Protein AF-A0A2J6WYI4-F1 (afdb_monomer)

InterPro domains:
  IPR014044 CAP domain [PF00188] (113-220)
  IPR035940 CAP superfamily [G3DSA:3.40.33.10] (102-223)
  IPR035940 CAP superfamily [SSF55797] (109-221)

Structure (mmCIF, N/CA/C/O backbone):
data_AF-A0A2J6WYI4-F1
#
_entry.id   AF-A0A2J6WYI4-F1
#
loop_
_atom_site.group_PDB
_atom_site.id
_atom_site.type_symbol
_atom_site.label_atom_id
_atom_site.label_alt_id
_atom_site.label_comp_id
_atom_site.label_asym_id
_atom_site.label_entity_id
_atom_site.label_seq_id
_atom_site.pdbx_PDB_ins_code
_atom_site.Cartn_x
_atom_site.Cartn_y
_atom_site.Cartn_z
_atom_site.occupancy
_atom_site.B_iso_or_equiv
_atom_site.auth_seq_id
_atom_site.auth_comp_id
_atom_site.auth_asym_id
_atom_site.auth_atom_id
_atom_site.pdbx_PDB_model_num
ATOM 1 N N . VAL A 1 1 ? 17.203 18.898 58.758 1.00 47.78 1 VAL A N 1
ATOM 2 C CA . VAL A 1 1 ? 16.999 17.551 58.185 1.00 47.78 1 VAL A CA 1
ATOM 3 C C . VAL A 1 1 ? 18.249 16.749 58.495 1.00 47.78 1 VAL A C 1
ATOM 5 O O . VAL A 1 1 ? 19.322 17.138 58.054 1.00 47.78 1 VAL A O 1
ATOM 8 N N . THR A 1 2 ? 18.154 15.756 59.374 1.00 43.91 2 THR A N 1
ATOM 9 C CA . THR A 1 2 ? 19.259 14.855 59.734 1.00 43.91 2 THR A CA 1
ATOM 10 C C . THR A 1 2 ? 19.675 14.061 58.496 1.00 43.91 2 THR A C 1
ATOM 12 O O . THR A 1 2 ? 18.838 13.419 57.871 1.00 43.91 2 THR A O 1
ATOM 15 N N . GLN A 1 3 ? 20.949 14.146 58.111 1.00 46.28 3 GLN A N 1
ATOM 16 C CA . GLN A 1 3 ? 21.506 13.426 56.966 1.00 46.28 3 GLN A CA 1
ATOM 17 C C . GLN A 1 3 ? 21.590 11.936 57.331 1.00 46.28 3 GLN A C 1
ATOM 19 O O . GLN A 1 3 ? 22.446 11.533 58.117 1.00 46.28 3 GLN A O 1
ATOM 24 N N . GLN A 1 4 ? 20.652 11.128 56.837 1.00 59.81 4 GLN A N 1
ATOM 25 C CA . GLN A 1 4 ? 20.671 9.682 57.042 1.00 59.81 4 GLN A CA 1
ATOM 26 C C . GLN A 1 4 ? 21.786 9.091 56.169 1.00 59.81 4 GLN A C 1
ATOM 28 O O . GLN A 1 4 ? 21.754 9.201 54.944 1.00 59.81 4 GLN A O 1
ATOM 33 N N . VAL A 1 5 ? 22.822 8.540 56.809 1.00 74.25 5 VAL A N 1
ATOM 34 C CA . VAL A 1 5 ? 23.971 7.924 56.126 1.00 74.25 5 VAL A CA 1
ATOM 35 C C . VAL A 1 5 ? 23.459 6.816 55.203 1.00 74.25 5 VAL A C 1
ATOM 37 O O . VAL A 1 5 ? 22.696 5.967 55.646 1.00 74.25 5 VAL A O 1
ATOM 40 N N . GLY A 1 6 ? 23.861 6.838 53.928 1.00 83.69 6 GLY A N 1
ATOM 41 C CA . GLY A 1 6 ? 23.417 5.856 52.929 1.00 83.69 6 GLY A CA 1
ATOM 42 C C . GLY A 1 6 ? 22.099 6.190 52.219 1.00 83.69 6 GLY A C 1
ATOM 43 O O . GLY A 1 6 ? 21.648 5.386 51.408 1.00 83.69 6 GLY A O 1
ATOM 44 N N . CYS A 1 7 ? 21.511 7.364 52.468 1.00 93.50 7 CYS A N 1
ATOM 45 C CA . CYS A 1 7 ? 20.302 7.836 51.795 1.00 93.50 7 CYS A CA 1
ATOM 46 C C . CYS A 1 7 ? 20.535 9.123 51.001 1.00 93.50 7 CYS A C 1
ATOM 48 O O . CYS A 1 7 ? 21.321 9.992 51.385 1.00 93.50 7 CYS A O 1
ATOM 50 N N . ARG A 1 8 ? 19.773 9.276 49.920 1.00 93.38 8 ARG A N 1
ATOM 51 C CA . ARG A 1 8 ? 19.689 10.486 49.106 1.00 93.38 8 ARG A CA 1
ATOM 52 C C . ARG A 1 8 ? 18.246 10.973 49.070 1.00 93.38 8 ARG A C 1
ATOM 54 O O . ARG A 1 8 ? 17.347 10.206 48.742 1.00 93.38 8 ARG A O 1
ATOM 61 N N . TYR A 1 9 ? 18.047 12.253 49.369 1.00 94.69 9 TYR A N 1
ATOM 62 C CA . TYR A 1 9 ? 16.753 12.924 49.255 1.00 94.69 9 TYR A CA 1
ATOM 63 C C . TYR A 1 9 ? 16.625 13.610 47.894 1.00 94.69 9 TYR A C 1
ATOM 65 O O . TYR A 1 9 ? 17.533 14.337 47.490 1.00 94.69 9 TYR A O 1
ATOM 73 N N . PHE A 1 10 ? 15.501 13.392 47.215 1.00 94.44 10 PHE A N 1
ATOM 74 C CA . PHE A 1 10 ? 15.143 14.051 45.961 1.00 94.44 10 PHE A CA 1
ATOM 75 C C . PHE A 1 10 ? 14.086 15.111 46.262 1.00 94.44 10 PHE A C 1
ATOM 77 O O . PHE A 1 10 ? 12.963 14.791 46.648 1.00 94.44 10 PHE A O 1
ATOM 84 N N . ALA A 1 11 ? 14.457 16.387 46.149 1.00 94.88 11 ALA A N 1
ATOM 85 C CA . ALA A 1 11 ? 13.592 17.495 46.552 1.00 94.88 11 ALA A CA 1
ATOM 86 C C . ALA A 1 11 ? 12.382 17.664 45.623 1.00 94.88 11 ALA A C 1
ATOM 88 O O . ALA A 1 11 ? 11.336 18.138 46.059 1.00 94.88 11 ALA A O 1
ATOM 89 N N . GLU A 1 12 ? 12.536 17.250 44.369 1.00 95.19 12 GLU A N 1
ATOM 90 C CA . GLU A 1 12 ? 11.561 17.331 43.288 1.00 95.19 12 GLU A CA 1
ATOM 91 C C . GLU A 1 12 ? 10.327 16.472 43.564 1.00 95.19 12 GLU A C 1
ATOM 93 O O . GLU A 1 12 ? 9.206 16.908 43.313 1.00 95.19 12 GLU A O 1
ATOM 98 N N . THR A 1 13 ? 10.529 15.271 44.109 1.00 96.38 13 THR A N 1
ATOM 99 C CA . THR A 1 13 ? 9.447 14.331 44.434 1.00 96.38 13 THR A CA 1
ATOM 100 C C . THR A 1 13 ? 9.251 14.133 45.931 1.00 96.38 13 THR A C 1
ATOM 102 O O . THR A 1 13 ? 8.303 13.478 46.342 1.00 96.38 13 THR A O 1
ATOM 105 N N . GLN A 1 14 ? 10.108 14.742 46.754 1.00 95.75 14 GLN A N 1
ATOM 106 C CA . GLN A 1 14 ? 10.087 14.653 48.214 1.00 95.75 14 GLN A CA 1
ATOM 107 C C . GLN A 1 14 ? 10.258 13.224 48.755 1.00 95.75 14 GLN A C 1
ATOM 109 O O . GLN A 1 14 ? 9.738 12.898 49.821 1.00 95.75 14 GLN A O 1
ATOM 114 N N . HIS A 1 15 ? 11.027 12.393 48.045 1.00 95.44 15 HIS A N 1
ATOM 115 C CA . HIS A 1 15 ? 11.264 10.990 48.392 1.00 95.44 15 HIS A CA 1
ATOM 116 C C . HIS A 1 15 ? 12.736 10.680 48.666 1.00 95.44 15 HIS A C 1
ATOM 118 O O . HIS A 1 15 ? 13.649 11.348 48.164 1.00 95.44 15 HIS A O 1
ATOM 124 N N . LEU A 1 16 ? 12.969 9.643 49.473 1.00 95.62 16 LEU A N 1
ATOM 125 C CA . LEU A 1 16 ? 14.299 9.128 49.792 1.00 95.62 16 LEU A CA 1
ATOM 126 C C . LEU A 1 16 ? 14.613 7.869 48.986 1.00 95.62 16 LEU A C 1
ATOM 128 O O . LEU A 1 16 ? 13.780 6.983 48.842 1.00 95.62 16 LEU A O 1
ATOM 132 N N . VAL A 1 17 ? 15.856 7.745 48.528 1.00 96.75 17 VAL A N 1
ATOM 133 C CA . VAL A 1 17 ? 16.405 6.484 48.014 1.00 96.75 17 VAL A CA 1
ATOM 134 C C . VAL A 1 17 ? 17.589 6.111 48.886 1.00 96.75 17 VAL A C 1
ATOM 136 O O . VAL A 1 17 ? 18.507 6.914 49.059 1.00 96.75 17 VAL A O 1
ATOM 139 N N . CYS A 1 18 ? 17.566 4.908 49.448 1.00 95.38 18 CYS A N 1
ATOM 140 C CA . CYS A 1 18 ? 18.534 4.463 50.445 1.00 95.38 18 C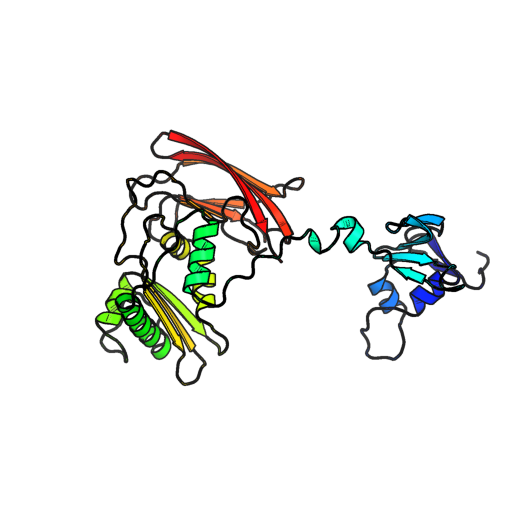YS A CA 1
ATOM 141 C C . CYS A 1 18 ? 19.210 3.149 50.052 1.00 95.38 18 CYS A C 1
ATOM 143 O O . CYS A 1 18 ? 18.702 2.382 49.231 1.00 95.38 18 CYS A O 1
ATOM 145 N N . ASP A 1 19 ? 20.354 2.890 50.677 1.00 94.25 19 ASP A N 1
ATOM 146 C CA . ASP A 1 19 ? 21.009 1.585 50.738 1.00 94.25 19 ASP A CA 1
ATOM 147 C C . ASP A 1 19 ? 21.193 0.917 49.365 1.00 94.25 19 ASP A C 1
ATOM 149 O O . ASP A 1 19 ? 21.821 1.493 48.473 1.00 94.25 19 ASP A O 1
ATOM 153 N N . ALA A 1 20 ? 20.694 -0.312 49.198 1.00 95.25 20 ALA A N 1
ATOM 154 C CA . ALA A 1 20 ? 20.854 -1.099 47.981 1.00 95.25 20 ALA A CA 1
ATOM 155 C C . ALA A 1 20 ? 20.221 -0.410 46.761 1.00 95.25 20 ALA A C 1
ATOM 157 O O . ALA A 1 20 ? 20.819 -0.410 45.686 1.00 95.25 20 ALA A O 1
ATOM 158 N N . PHE A 1 21 ? 19.069 0.249 46.927 1.00 97.31 21 PHE A N 1
ATOM 159 C CA . PHE A 1 21 ? 18.428 0.997 45.843 1.00 97.31 21 PHE A CA 1
ATOM 160 C C . PHE A 1 21 ? 19.232 2.228 45.442 1.00 97.31 21 PHE A C 1
ATOM 162 O O . PHE A 1 21 ? 19.366 2.492 44.249 1.00 97.31 21 PHE A O 1
ATOM 169 N N . LEU A 1 22 ? 19.835 2.938 46.402 1.00 96.38 22 LEU A N 1
ATOM 170 C CA . LEU A 1 22 ? 20.685 4.084 46.078 1.00 96.38 22 LEU A CA 1
ATOM 171 C C . LEU A 1 22 ? 21.948 3.639 45.336 1.00 96.38 22 LEU A C 1
ATOM 173 O O . LEU A 1 22 ? 22.304 4.232 44.320 1.00 96.38 22 LEU A O 1
ATOM 177 N N . ARG A 1 23 ? 22.593 2.563 45.807 1.00 95.06 23 ARG A N 1
ATOM 178 C CA . ARG A 1 23 ? 23.771 1.979 45.148 1.00 95.06 23 ARG A CA 1
ATOM 179 C C . ARG A 1 23 ? 23.452 1.503 43.734 1.00 95.06 23 ARG A C 1
ATOM 181 O O . ARG A 1 23 ? 24.230 1.770 42.821 1.00 95.06 23 ARG A O 1
ATOM 188 N N . TYR A 1 24 ? 22.320 0.828 43.538 1.00 96.50 24 TYR A N 1
ATOM 189 C CA . TYR A 1 24 ? 21.890 0.384 42.215 1.00 96.50 24 TYR A CA 1
ATOM 190 C C . TYR A 1 24 ? 21.631 1.569 41.280 1.00 96.50 24 TYR A C 1
ATOM 192 O O . TYR A 1 24 ? 22.160 1.593 40.171 1.00 96.50 24 TYR A O 1
ATOM 200 N N . TRP A 1 25 ? 20.909 2.589 41.755 1.00 96.38 25 TRP A N 1
ATOM 201 C CA . TRP A 1 25 ? 20.627 3.802 40.986 1.00 96.38 25 TRP A CA 1
ATOM 202 C C . TRP A 1 25 ? 21.915 4.512 40.551 1.00 96.38 25 TRP A C 1
ATOM 204 O O . TRP A 1 25 ? 22.043 4.869 39.392 1.00 96.38 25 TRP A O 1
ATOM 214 N N . GLN A 1 26 ? 22.899 4.653 41.446 1.00 94.81 26 GLN A N 1
ATOM 215 C CA . GLN A 1 26 ? 24.179 5.326 41.168 1.00 94.81 26 GLN A CA 1
ATOM 216 C C . GLN A 1 26 ? 25.137 4.521 40.280 1.00 94.81 26 GLN A C 1
ATOM 218 O O . GLN A 1 26 ? 26.093 5.079 39.751 1.00 94.81 26 GLN A O 1
ATOM 223 N N . SER A 1 27 ? 24.934 3.208 40.159 1.00 93.56 27 SER A N 1
ATOM 224 C CA . SER A 1 27 ? 25.823 2.317 39.399 1.00 93.56 27 SER A CA 1
ATOM 225 C C . SER A 1 27 ? 25.284 1.951 38.020 1.00 93.56 27 SER A C 1
ATOM 227 O O . SER A 1 27 ? 25.915 1.158 37.325 1.00 93.56 27 SER A O 1
ATOM 229 N N . HIS A 1 28 ? 24.148 2.523 37.618 1.00 95.25 28 HIS A N 1
ATOM 230 C CA . HIS A 1 28 ? 23.522 2.285 36.324 1.00 95.25 28 HIS A CA 1
ATOM 231 C C . HIS A 1 28 ? 22.986 3.600 35.757 1.00 95.25 28 HIS A C 1
ATOM 233 O O . HIS A 1 28 ? 22.459 4.442 36.483 1.00 95.25 28 HIS A O 1
ATOM 239 N N . GLY A 1 29 ? 23.083 3.759 34.445 1.00 91.25 29 GLY A N 1
ATOM 240 C CA . GLY A 1 29 ? 22.613 4.932 33.726 1.00 91.25 29 GLY A CA 1
ATOM 241 C C . GLY A 1 29 ? 22.664 4.692 32.223 1.00 91.25 29 GLY A C 1
ATOM 242 O O . GLY A 1 29 ? 23.121 3.646 31.761 1.00 91.25 29 GLY A O 1
ATOM 243 N N . LEU A 1 30 ? 22.158 5.650 31.456 1.00 87.56 30 LEU A N 1
ATOM 244 C CA . LEU A 1 30 ? 22.399 5.694 30.015 1.00 87.56 30 LEU A CA 1
ATOM 245 C C . LEU A 1 30 ? 23.780 6.302 29.761 1.00 87.56 30 LEU A C 1
ATOM 247 O O . LEU A 1 30 ? 24.115 7.276 30.406 1.00 87.56 30 LEU A O 1
ATOM 251 N N . GLU A 1 31 ? 24.566 5.755 28.841 1.00 86.88 31 GLU A N 1
ATOM 252 C CA . GLU A 1 31 ? 25.885 6.304 28.493 1.00 86.88 31 GLU A CA 1
ATOM 253 C C . GLU A 1 31 ? 25.732 7.486 27.525 1.00 86.88 31 GLU A C 1
ATOM 255 O O . GLU A 1 31 ? 25.220 7.310 26.412 1.00 86.88 31 GLU A O 1
ATOM 260 N N . PHE A 1 32 ? 26.169 8.679 27.932 1.00 77.94 32 PHE A N 1
ATOM 261 C CA . PHE A 1 32 ? 26.071 9.892 27.113 1.00 77.94 32 PHE A CA 1
ATOM 262 C C . PHE A 1 32 ? 27.393 10.622 26.891 1.00 77.94 32 PHE A C 1
ATOM 264 O O . PHE A 1 32 ? 27.479 11.412 25.945 1.00 77.94 32 PHE A O 1
ATOM 271 N N . ASP A 1 33 ? 28.400 10.423 27.740 1.00 81.38 33 ASP A N 1
ATOM 272 C CA . ASP A 1 33 ? 29.581 11.292 27.787 1.00 81.38 33 ASP A CA 1
ATOM 273 C C . ASP A 1 33 ? 30.916 10.581 27.489 1.00 81.38 33 ASP A C 1
ATOM 275 O O . ASP A 1 33 ? 31.965 11.231 27.388 1.00 81.38 33 ASP A O 1
ATOM 279 N N . GLY A 1 34 ? 30.868 9.268 27.260 1.00 83.31 34 GLY A N 1
ATOM 280 C CA . GLY A 1 34 ? 31.986 8.395 26.926 1.00 83.31 34 GLY A CA 1
ATOM 281 C C . GLY A 1 34 ? 32.939 8.134 28.092 1.00 83.31 34 GLY A C 1
ATOM 282 O O . GLY A 1 34 ? 34.081 7.724 27.848 1.00 83.31 34 GLY A O 1
ATOM 283 N N . ARG A 1 35 ? 32.542 8.423 29.339 1.00 85.00 35 ARG A N 1
ATOM 284 C CA . ARG A 1 35 ? 33.401 8.286 30.523 1.00 85.00 35 ARG A CA 1
ATOM 285 C C . ARG A 1 35 ? 33.104 7.000 31.293 1.00 85.00 35 ARG A C 1
ATOM 287 O O . ARG A 1 35 ? 31.984 6.521 31.327 1.00 85.00 35 ARG A O 1
ATOM 294 N N . PRO A 1 36 ? 34.109 6.427 31.975 1.00 85.12 36 PRO A N 1
ATOM 295 C CA . PRO A 1 36 ? 33.877 5.267 32.824 1.00 85.12 36 PRO A CA 1
ATOM 296 C C . PRO A 1 36 ? 33.039 5.638 34.058 1.00 85.12 36 PRO A C 1
ATOM 298 O O . PRO A 1 36 ? 33.425 6.512 34.836 1.00 85.12 36 PRO A O 1
ATOM 301 N N . GLY A 1 37 ? 31.952 4.898 34.277 1.00 87.00 37 GLY A N 1
ATOM 302 C CA . GLY A 1 37 ? 31.017 5.092 35.390 1.00 87.00 37 GLY A CA 1
ATOM 303 C C . GLY A 1 37 ? 29.697 5.694 34.916 1.00 87.00 37 GLY A C 1
ATOM 304 O O . GLY A 1 37 ? 29.468 5.793 33.721 1.00 87.00 37 GLY A O 1
ATOM 305 N N . PHE A 1 38 ? 28.830 6.074 35.854 1.00 91.50 38 PHE A N 1
ATOM 306 C CA . PHE A 1 38 ? 27.578 6.760 35.536 1.00 91.50 38 PHE A CA 1
ATOM 307 C C . PHE A 1 38 ? 27.469 8.030 36.366 1.00 91.50 38 PHE A C 1
ATOM 309 O O . PHE A 1 38 ? 27.636 8.024 37.589 1.00 91.50 38 PHE A O 1
ATOM 316 N N . SER A 1 39 ? 27.217 9.136 35.683 1.00 92.88 39 SER A N 1
ATOM 317 C CA . SER A 1 39 ? 26.877 10.403 36.303 1.00 92.88 39 SER A CA 1
ATOM 318 C C . SER A 1 39 ? 25.430 10.400 36.791 1.00 92.88 39 SER A C 1
ATOM 320 O O . SER A 1 39 ? 24.581 9.609 36.383 1.00 92.88 39 SER A O 1
ATOM 322 N N . GLU A 1 40 ? 25.115 11.358 37.655 1.00 90.75 40 GLU A N 1
ATOM 323 C CA . GLU A 1 40 ? 23.757 11.539 38.155 1.00 90.75 40 GLU A CA 1
ATOM 324 C C . GLU A 1 40 ? 22.732 11.773 37.038 1.00 90.75 40 GLU A C 1
ATOM 326 O O . GLU A 1 40 ? 21.624 11.245 37.099 1.00 90.75 40 GLU A O 1
ATOM 331 N N . ALA A 1 41 ? 23.099 12.548 36.016 1.00 90.38 41 ALA A N 1
ATOM 332 C CA . ALA A 1 41 ? 22.221 12.832 34.888 1.00 90.38 41 ALA A CA 1
ATOM 333 C C . ALA A 1 41 ? 21.906 11.561 34.084 1.00 90.38 41 ALA A C 1
ATOM 335 O O . ALA A 1 41 ? 20.790 11.396 33.598 1.00 90.38 41 ALA A O 1
ATOM 336 N N . GLU A 1 42 ? 22.866 10.646 33.985 1.00 91.50 42 GLU A N 1
ATOM 337 C CA . GLU A 1 42 ? 22.741 9.376 33.271 1.00 91.50 42 GLU A CA 1
ATOM 338 C C . GLU A 1 42 ? 21.853 8.382 34.024 1.00 91.50 42 GLU A C 1
ATOM 340 O O . GLU A 1 42 ? 20.966 7.765 33.424 1.00 91.50 42 GLU A O 1
ATOM 345 N N . SER A 1 43 ? 22.021 8.280 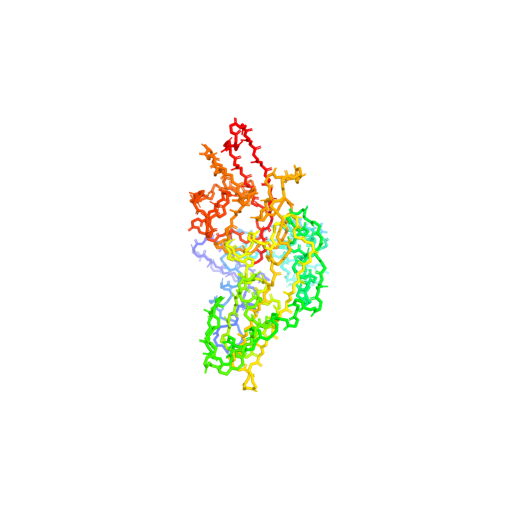35.346 1.00 95.50 43 SER A N 1
ATOM 346 C CA . SER A 1 43 ? 21.130 7.511 36.224 1.00 95.50 43 SER A CA 1
ATOM 347 C C . SER A 1 43 ? 19.709 8.075 36.230 1.00 95.50 43 SER A C 1
ATOM 349 O O . SER A 1 43 ? 18.728 7.331 36.123 1.00 95.50 43 SER A O 1
ATOM 351 N N . LEU A 1 44 ? 19.583 9.405 36.284 1.00 94.00 44 LEU A N 1
ATOM 352 C CA . LEU A 1 44 ? 18.302 10.098 36.208 1.00 94.00 44 LEU A CA 1
ATOM 353 C C . LEU A 1 44 ? 17.622 9.875 34.856 1.00 94.00 44 LEU A C 1
ATOM 355 O O . LEU A 1 44 ? 16.413 9.662 34.811 1.00 94.00 44 LEU A O 1
ATOM 359 N N . ALA A 1 45 ? 18.361 9.887 33.749 1.00 90.12 45 ALA A N 1
ATOM 360 C CA . ALA A 1 45 ? 17.788 9.619 32.437 1.00 90.12 45 ALA A CA 1
ATOM 361 C C . ALA A 1 45 ? 17.221 8.194 32.349 1.00 90.12 45 ALA A C 1
ATOM 363 O O . ALA A 1 45 ? 16.096 8.020 31.876 1.00 90.12 45 ALA A O 1
ATOM 364 N N . LEU A 1 46 ? 17.946 7.201 32.875 1.00 93.25 46 LEU A N 1
ATOM 365 C CA . LEU A 1 46 ? 17.525 5.802 32.839 1.00 93.25 46 LEU A CA 1
ATOM 366 C C . LEU A 1 46 ? 16.305 5.522 33.730 1.00 93.25 46 LEU A C 1
ATOM 368 O O . LEU A 1 46 ? 15.305 4.991 33.255 1.00 93.25 46 LEU A O 1
ATOM 372 N N . PHE A 1 47 ? 16.371 5.881 35.014 1.00 96.44 47 PHE A N 1
ATOM 373 C CA . PHE A 1 47 ? 15.363 5.463 36.001 1.00 96.44 47 PHE A CA 1
ATOM 374 C C . PHE A 1 47 ? 14.374 6.561 36.383 1.00 96.44 47 PHE A C 1
ATOM 376 O O . PHE A 1 47 ? 13.234 6.274 36.751 1.00 96.44 47 PHE A O 1
ATOM 383 N N . GLY A 1 48 ? 14.799 7.817 36.279 1.00 96.19 48 GLY A N 1
ATOM 384 C CA . GLY A 1 48 ? 14.045 8.970 36.748 1.00 96.19 48 GLY A CA 1
ATOM 385 C C . GLY A 1 48 ? 14.037 9.147 38.253 1.00 96.19 48 GLY A C 1
ATOM 386 O O . GLY A 1 48 ? 14.859 8.578 38.978 1.00 96.19 48 GLY A O 1
ATOM 387 N N . LEU A 1 49 ? 13.133 10.018 38.692 1.00 96.62 49 LEU A N 1
ATOM 388 C CA . LEU A 1 49 ? 12.974 10.381 40.094 1.00 96.62 49 LEU A CA 1
ATOM 389 C C . LEU A 1 49 ? 12.179 9.302 40.850 1.00 96.62 49 LEU A C 1
ATOM 391 O O . LEU A 1 49 ? 11.307 8.658 40.258 1.00 96.62 49 LEU A O 1
ATOM 395 N N . PRO A 1 50 ? 12.451 9.087 42.150 1.00 97.69 50 PRO A N 1
ATOM 396 C CA . PRO A 1 50 ? 11.635 8.204 42.980 1.00 97.69 50 PRO A CA 1
ATOM 397 C C . PRO A 1 50 ? 10.217 8.763 43.119 1.00 97.69 50 PRO A C 1
ATOM 399 O O . PRO A 1 50 ? 10.041 9.958 43.343 1.00 97.69 50 PRO A O 1
ATOM 402 N N . LEU A 1 51 ? 9.213 7.896 43.021 1.00 96.81 51 LEU A N 1
ATOM 403 C CA . LEU A 1 51 ? 7.787 8.227 43.131 1.00 96.81 51 LEU A CA 1
ATOM 404 C C . LEU A 1 51 ? 7.144 7.710 44.423 1.00 96.81 51 LEU A C 1
ATOM 406 O O . LEU A 1 51 ? 5.990 8.025 44.711 1.00 96.81 51 LEU A O 1
ATOM 410 N N . THR A 1 52 ? 7.845 6.856 45.167 1.00 96.94 52 THR A N 1
ATOM 411 C CA . THR A 1 52 ? 7.355 6.271 46.417 1.00 96.94 52 THR A CA 1
ATOM 412 C C . THR A 1 52 ? 8.488 6.121 47.420 1.00 96.94 52 THR A C 1
ATOM 414 O O . THR A 1 52 ? 9.655 6.081 47.042 1.00 96.94 52 THR A O 1
ATOM 417 N N . GLU A 1 53 ? 8.142 5.920 48.690 1.00 96.06 53 GLU A N 1
ATOM 418 C CA . GLU A 1 53 ? 9.032 5.253 49.648 1.00 96.06 53 GLU A CA 1
ATOM 419 C C . GLU A 1 53 ? 9.102 3.739 49.356 1.00 96.06 53 GLU A C 1
ATOM 421 O O . GLU A 1 53 ? 8.177 3.199 48.727 1.00 96.06 53 GLU A O 1
ATOM 426 N N . PRO A 1 54 ? 10.167 3.033 49.785 1.00 95.44 54 PRO A N 1
ATOM 427 C CA . PRO A 1 54 ? 10.252 1.588 49.634 1.00 95.44 54 PRO A CA 1
ATOM 428 C C . PRO A 1 54 ? 9.210 0.877 50.511 1.00 95.44 54 PRO A C 1
ATOM 430 O O . PRO A 1 54 ? 9.066 1.170 51.699 1.00 95.44 54 PRO A O 1
ATOM 433 N N . ARG A 1 55 ? 8.490 -0.089 49.938 1.00 96.38 55 ARG A N 1
ATOM 434 C CA . ARG A 1 55 ? 7.478 -0.901 50.632 1.00 96.38 55 ARG A CA 1
ATOM 435 C C . ARG A 1 55 ? 7.492 -2.339 50.130 1.00 96.38 55 ARG A C 1
ATOM 437 O O . ARG A 1 55 ? 7.961 -2.604 49.032 1.00 96.38 55 ARG A O 1
ATOM 444 N N . ILE A 1 56 ? 6.994 -3.268 50.937 1.00 96.62 56 ILE A N 1
ATOM 445 C CA . ILE A 1 56 ? 6.888 -4.673 50.535 1.00 96.62 56 ILE A CA 1
ATOM 446 C C . ILE A 1 56 ? 5.730 -4.835 49.542 1.00 96.62 56 ILE A C 1
ATOM 448 O O . ILE A 1 56 ? 4.600 -4.455 49.853 1.00 96.62 56 ILE A O 1
ATOM 452 N N . GLU A 1 57 ? 6.007 -5.412 48.374 1.00 93.50 57 GLU A N 1
ATOM 453 C CA . GLU A 1 57 ? 5.025 -5.723 47.330 1.00 93.50 57 GLU A CA 1
ATOM 454 C C . GLU A 1 57 ? 5.177 -7.171 46.857 1.00 93.50 57 GLU A C 1
ATOM 456 O O . GLU A 1 57 ? 6.253 -7.762 46.948 1.00 93.50 57 GLU A O 1
ATOM 461 N N . THR A 1 58 ? 4.094 -7.746 46.331 1.00 92.75 58 THR A N 1
ATOM 462 C CA . THR A 1 58 ? 4.159 -8.998 45.570 1.00 92.75 58 THR A CA 1
ATOM 463 C C . THR A 1 58 ? 4.361 -8.659 44.096 1.00 92.75 58 THR A C 1
ATOM 465 O O . THR A 1 58 ? 3.498 -8.016 43.497 1.00 92.75 58 THR A O 1
ATOM 468 N N . ASN A 1 59 ? 5.493 -9.061 43.516 1.00 86.94 59 ASN A N 1
ATOM 469 C CA . ASN A 1 59 ? 5.799 -8.813 42.107 1.00 86.94 59 ASN A CA 1
ATOM 470 C C . ASN A 1 59 ? 5.043 -9.788 41.180 1.00 86.94 59 ASN A C 1
ATOM 472 O O . ASN A 1 59 ? 4.372 -10.724 41.621 1.00 86.94 59 ASN A O 1
ATOM 476 N N . SER A 1 60 ? 5.166 -9.592 39.867 1.00 80.38 60 SER A N 1
ATOM 477 C CA . SER A 1 60 ? 4.501 -10.426 38.852 1.00 80.38 60 SER A CA 1
ATOM 478 C C . SER A 1 60 ? 4.978 -11.881 38.797 1.00 80.38 60 SER A C 1
ATOM 480 O O . SER A 1 60 ? 4.274 -12.730 38.251 1.00 80.38 60 SER A O 1
ATOM 482 N N . SER A 1 61 ? 6.135 -12.187 39.389 1.00 82.56 61 SER A N 1
ATOM 483 C CA . SER A 1 61 ? 6.640 -13.555 39.562 1.00 82.56 61 SER A CA 1
ATOM 484 C C . SER A 1 61 ? 6.056 -14.248 40.801 1.00 82.56 61 SER A C 1
ATOM 486 O O . SER A 1 61 ? 6.291 -15.438 40.998 1.00 82.56 61 SER A O 1
ATOM 488 N N . GLY A 1 62 ? 5.279 -13.531 41.622 1.00 88.12 62 GLY A N 1
ATOM 489 C CA . GLY A 1 62 ? 4.709 -14.022 42.877 1.00 88.12 62 GLY A CA 1
ATOM 490 C C . GLY A 1 62 ? 5.636 -13.878 44.087 1.00 88.12 62 GLY A C 1
ATOM 491 O O . GLY A 1 62 ? 5.258 -14.285 45.187 1.00 88.12 62 GLY A O 1
ATOM 492 N N . ASP A 1 63 ? 6.819 -13.282 43.921 1.00 89.12 63 ASP A N 1
ATOM 493 C CA . ASP A 1 63 ? 7.743 -13.041 45.025 1.00 89.12 63 ASP A CA 1
ATOM 494 C C . ASP A 1 63 ? 7.284 -11.835 45.843 1.00 89.12 63 ASP A C 1
ATOM 496 O O . ASP A 1 63 ? 6.858 -10.820 45.296 1.00 89.12 63 ASP A O 1
ATOM 500 N N . THR A 1 64 ? 7.416 -11.919 47.165 1.00 94.44 64 THR A N 1
ATOM 501 C CA . THR A 1 64 ? 7.218 -10.770 48.056 1.00 94.44 64 THR A CA 1
ATOM 502 C C . THR A 1 64 ? 8.562 -10.105 48.326 1.00 94.44 64 THR A C 1
ATOM 504 O O . THR A 1 64 ? 9.400 -10.673 49.026 1.00 94.44 64 THR A O 1
ATOM 507 N N . VAL A 1 65 ? 8.774 -8.919 47.763 1.00 95.62 65 VAL A N 1
ATOM 508 C CA . VAL A 1 65 ? 10.063 -8.211 47.765 1.00 95.62 65 VAL A CA 1
ATOM 509 C C . VAL A 1 65 ? 9.896 -6.772 48.240 1.00 95.62 65 VAL A C 1
ATOM 511 O O . VAL A 1 65 ? 8.813 -6.194 48.161 1.00 95.62 65 VAL A O 1
ATOM 514 N N . LEU A 1 66 ? 10.970 -6.182 48.773 1.00 97.31 66 LEU A N 1
ATOM 515 C CA . LEU A 1 66 ? 10.995 -4.739 49.007 1.00 97.31 66 LEU A CA 1
ATOM 516 C C . LEU A 1 66 ? 11.066 -4.047 47.648 1.00 97.31 66 LEU A C 1
ATOM 518 O O . LEU A 1 66 ? 11.909 -4.403 46.826 1.00 97.31 66 LEU A O 1
ATOM 522 N N . THR A 1 67 ? 10.193 -3.071 47.431 1.00 97.44 67 THR A N 1
ATOM 523 C CA . THR A 1 67 ? 9.983 -2.429 46.138 1.00 97.44 67 THR A CA 1
ATOM 524 C C . THR A 1 67 ? 9.932 -0.918 46.281 1.00 97.44 67 THR A C 1
ATOM 526 O O . THR A 1 67 ? 9.287 -0.395 47.190 1.00 97.44 67 THR A O 1
ATOM 529 N N . GLN A 1 68 ? 10.581 -0.209 45.360 1.00 98.31 68 GLN A N 1
ATOM 530 C CA . GLN A 1 68 ? 10.450 1.239 45.217 1.00 98.31 68 GLN A CA 1
ATOM 531 C C . GLN A 1 68 ? 10.194 1.601 43.755 1.00 98.31 68 GLN A C 1
ATOM 533 O O . GLN A 1 68 ? 10.841 1.074 42.846 1.00 98.31 68 GLN A O 1
ATOM 538 N N . TRP A 1 69 ? 9.234 2.496 43.532 1.00 97.38 69 TRP A N 1
ATOM 539 C CA . TRP A 1 69 ? 8.858 2.953 42.200 1.00 97.38 69 TRP A CA 1
ATOM 540 C C . TRP A 1 69 ? 9.565 4.256 41.851 1.00 97.38 69 TRP A C 1
ATOM 542 O O . TRP A 1 69 ? 9.676 5.164 42.675 1.00 97.38 69 TRP A O 1
ATOM 552 N N . PHE A 1 70 ? 9.995 4.345 40.601 1.00 98.00 70 PHE A N 1
ATOM 553 C CA . PHE A 1 70 ? 10.587 5.511 39.966 1.00 98.00 70 PHE A CA 1
ATOM 554 C C . PHE A 1 70 ? 9.788 5.842 38.703 1.00 98.00 70 PHE A C 1
ATOM 556 O O . PHE A 1 70 ? 9.009 5.019 38.221 1.00 98.00 70 PHE A O 1
ATOM 563 N N . GLU A 1 71 ? 9.992 7.028 38.132 1.00 94.38 71 GLU A N 1
ATOM 564 C CA . GLU A 1 71 ? 9.293 7.459 36.912 1.00 94.38 71 GLU A CA 1
ATOM 565 C C . GLU A 1 71 ? 9.412 6.471 35.741 1.00 94.38 71 GLU A C 1
ATOM 567 O O . GLU A 1 71 ? 8.506 6.402 34.912 1.00 94.38 71 GLU A O 1
ATOM 572 N N . ARG A 1 72 ? 10.530 5.737 35.640 1.00 93.88 72 ARG A N 1
ATOM 573 C CA . ARG A 1 72 ? 10.828 4.839 34.509 1.00 93.88 72 ARG A CA 1
ATOM 574 C C . ARG A 1 72 ? 11.205 3.416 34.915 1.00 93.88 72 ARG A C 1
ATOM 576 O O . ARG A 1 72 ? 11.513 2.602 34.049 1.00 93.88 72 ARG A O 1
ATOM 583 N N . ALA A 1 73 ? 11.176 3.090 36.206 1.00 96.12 73 ALA A N 1
ATOM 584 C CA . ALA A 1 73 ? 11.553 1.764 36.679 1.00 96.12 73 ALA A CA 1
ATOM 585 C C . ALA A 1 73 ? 10.886 1.389 38.003 1.00 96.12 73 ALA A C 1
ATOM 587 O O . ALA A 1 73 ? 10.547 2.241 38.821 1.00 96.12 73 ALA A O 1
ATOM 588 N N . ARG A 1 74 ? 10.763 0.082 38.236 1.00 97.06 74 ARG A N 1
ATOM 589 C CA . ARG A 1 74 ? 10.443 -0.496 39.543 1.00 97.06 74 ARG A CA 1
ATOM 590 C C . ARG A 1 74 ? 11.650 -1.279 40.027 1.00 97.06 74 ARG A C 1
ATOM 592 O O . ARG A 1 74 ? 12.057 -2.219 39.350 1.00 97.06 74 ARG A O 1
ATOM 599 N N . PHE A 1 75 ? 12.221 -0.885 41.159 1.00 98.06 75 PHE A N 1
ATOM 600 C CA . PHE A 1 75 ? 13.344 -1.595 41.768 1.00 98.06 75 PHE A CA 1
ATOM 601 C C . PHE A 1 75 ? 12.814 -2.622 42.760 1.00 98.06 75 PHE A C 1
ATOM 603 O O . PHE A 1 75 ? 11.911 -2.315 43.536 1.00 98.06 75 PHE A O 1
ATOM 610 N N . GLU A 1 76 ? 13.389 -3.819 42.744 1.00 97.69 76 GLU A N 1
ATOM 611 C CA . GLU A 1 76 ? 12.998 -4.959 43.572 1.00 97.69 76 GLU A CA 1
ATOM 612 C C . GLU A 1 76 ? 14.235 -5.528 44.268 1.00 97.69 76 GLU A C 1
ATOM 614 O O . GLU A 1 76 ? 15.209 -5.879 43.607 1.00 97.69 76 GLU A O 1
ATOM 619 N N . LEU A 1 77 ? 14.228 -5.608 45.600 1.00 96.94 77 LEU A N 1
ATOM 620 C CA . LEU A 1 77 ? 15.330 -6.194 46.364 1.00 96.94 77 LEU A CA 1
ATOM 621 C C . LEU A 1 77 ? 15.085 -7.692 46.589 1.00 96.94 77 LEU A C 1
ATOM 623 O O . LEU A 1 77 ? 14.187 -8.077 47.340 1.00 96.94 77 LEU A O 1
ATOM 627 N N . HIS A 1 78 ? 15.930 -8.526 45.986 1.00 94.50 78 HIS A N 1
ATOM 628 C CA . HIS A 1 78 ? 15.862 -9.987 46.028 1.00 94.50 78 HIS A CA 1
ATOM 629 C C . HIS A 1 78 ? 16.889 -10.572 47.003 1.00 94.50 78 HIS A C 1
ATOM 631 O O . HIS A 1 78 ? 17.914 -11.132 46.604 1.00 94.50 78 HIS A O 1
ATOM 637 N N . THR A 1 79 ? 16.597 -10.488 48.301 1.00 92.00 79 THR A N 1
ATOM 638 C CA . THR A 1 79 ? 17.487 -10.980 49.369 1.00 92.00 79 THR A CA 1
ATOM 639 C C . THR A 1 79 ? 17.772 -12.485 49.294 1.00 92.00 79 THR A C 1
ATOM 641 O O . THR A 1 79 ? 18.809 -12.942 49.773 1.00 92.00 79 THR A O 1
ATOM 644 N N . GLN A 1 80 ? 16.900 -13.252 48.633 1.00 88.75 80 GLN A N 1
ATOM 645 C CA . GLN A 1 80 ? 17.078 -14.674 48.339 1.00 88.75 80 GLN A CA 1
ATOM 646 C C . GLN A 1 80 ? 18.211 -14.963 47.342 1.00 88.75 80 GLN A C 1
ATOM 648 O O . GLN A 1 80 ? 18.746 -16.069 47.339 1.00 88.75 80 GLN A O 1
ATOM 653 N N . LEU A 1 81 ? 18.581 -13.991 46.501 1.00 88.88 81 LEU A N 1
ATOM 654 C CA . LEU A 1 81 ? 19.687 -14.102 45.540 1.00 88.88 81 LEU A CA 1
ATOM 655 C C . LEU A 1 81 ? 20.997 -13.519 46.092 1.00 88.88 81 LEU A C 1
ATOM 657 O O . LEU A 1 81 ? 22.077 -13.813 45.585 1.00 88.88 81 LEU A O 1
ATOM 661 N N . GLY A 1 82 ? 20.903 -12.702 47.139 1.00 91.12 82 GLY A N 1
ATOM 662 C CA . GLY A 1 82 ? 22.018 -12.077 47.836 1.00 91.12 82 GLY A CA 1
ATOM 663 C C . GLY A 1 82 ? 21.553 -10.825 48.585 1.00 91.12 82 GLY A C 1
ATOM 664 O O . GLY A 1 82 ? 20.505 -10.275 48.256 1.00 91.12 82 GLY A O 1
ATOM 665 N N . PRO A 1 83 ? 22.314 -10.340 49.581 1.00 87.00 83 PRO A N 1
ATOM 666 C CA . PRO A 1 83 ? 21.843 -9.309 50.513 1.00 87.00 83 PRO A CA 1
ATOM 667 C C . PRO A 1 83 ? 21.470 -7.973 49.849 1.00 87.00 83 PRO A C 1
ATOM 669 O O . PRO A 1 83 ? 20.565 -7.303 50.332 1.00 87.00 83 PRO A O 1
ATOM 672 N N . ASP A 1 84 ? 22.122 -7.624 48.735 1.00 91.25 84 ASP A N 1
ATOM 673 C CA . ASP A 1 84 ? 21.963 -6.346 48.023 1.00 91.25 84 ASP A CA 1
ATOM 674 C C . ASP A 1 84 ? 21.584 -6.533 46.537 1.00 91.25 84 ASP A C 1
ATOM 676 O O . ASP A 1 84 ? 21.865 -5.674 45.699 1.00 91.25 84 ASP A O 1
ATOM 680 N N . VAL A 1 85 ? 20.990 -7.672 46.164 1.00 95.56 85 VAL A N 1
ATOM 681 C CA . VAL A 1 85 ? 20.638 -7.938 44.759 1.00 95.56 85 VAL A CA 1
ATOM 682 C C . VAL A 1 85 ? 19.369 -7.178 44.386 1.00 95.56 85 VAL A C 1
ATOM 684 O O . VAL A 1 85 ? 18.269 -7.576 44.761 1.00 95.56 85 VAL A O 1
ATOM 687 N N . VAL A 1 86 ? 19.524 -6.093 43.629 1.00 96.69 86 VAL A N 1
ATOM 688 C CA . VAL A 1 86 ? 18.410 -5.317 43.073 1.00 96.69 86 VAL A CA 1
ATOM 689 C C . VAL A 1 86 ? 18.155 -5.749 41.633 1.00 96.69 86 VAL A C 1
ATOM 691 O O . VAL A 1 86 ? 19.067 -5.744 40.806 1.00 96.69 86 VAL A O 1
ATOM 694 N N . LEU A 1 87 ? 16.911 -6.116 41.338 1.00 95.56 87 LEU A N 1
ATOM 695 C CA . LEU A 1 87 ? 16.421 -6.385 39.990 1.00 95.56 87 LEU A CA 1
ATOM 696 C C . LEU A 1 87 ? 15.392 -5.328 39.584 1.00 95.56 87 LEU A C 1
ATOM 698 O O . LEU A 1 87 ? 14.829 -4.621 40.422 1.00 95.56 87 LEU A O 1
ATOM 702 N N . LEU A 1 88 ? 15.158 -5.222 38.278 1.00 95.06 88 LEU A N 1
ATOM 703 C CA . LEU A 1 88 ? 14.120 -4.365 37.723 1.00 95.06 88 LEU A CA 1
ATOM 704 C C . LEU A 1 88 ? 12.873 -5.188 37.425 1.00 95.06 88 LEU A C 1
ATOM 706 O O . LEU A 1 88 ? 12.958 -6.241 36.787 1.00 95.06 88 LEU A O 1
ATOM 710 N N . GLY A 1 89 ? 11.718 -4.666 37.830 1.00 90.38 89 GLY A N 1
ATOM 711 C CA . GLY A 1 89 ? 10.434 -5.242 37.464 1.00 90.38 89 GLY A CA 1
ATOM 712 C C . GLY A 1 89 ? 10.278 -5.308 35.947 1.00 90.38 89 GLY A C 1
ATOM 713 O O . GLY A 1 89 ? 10.618 -4.366 35.225 1.00 90.38 89 GLY A O 1
ATOM 714 N N . LEU A 1 90 ? 9.729 -6.415 35.449 1.00 87.06 90 LEU A N 1
ATOM 715 C CA . LEU A 1 90 ? 9.485 -6.635 34.022 1.00 87.06 90 LEU A CA 1
ATOM 716 C C . LEU A 1 90 ? 8.228 -5.882 33.566 1.00 87.06 90 LEU A C 1
ATOM 718 O O . LEU A 1 90 ? 7.313 -6.475 33.000 1.00 87.06 90 LEU A O 1
ATOM 722 N N . LEU A 1 91 ? 8.178 -4.569 33.802 1.00 84.81 91 LEU A N 1
ATOM 723 C CA . LEU A 1 91 ? 6.992 -3.736 33.579 1.00 84.81 91 LEU A CA 1
ATOM 724 C C . LEU A 1 91 ? 6.463 -3.847 32.141 1.00 84.81 91 LEU A C 1
ATOM 726 O O . LEU A 1 91 ? 5.257 -3.898 31.932 1.00 84.81 91 LEU A O 1
ATOM 730 N N . GLY A 1 92 ? 7.351 -3.986 31.151 1.00 72.69 92 GLY A N 1
ATOM 731 C CA . GLY A 1 92 ? 6.947 -4.265 29.770 1.00 72.69 92 GLY A CA 1
ATOM 732 C C . GLY A 1 92 ? 6.173 -5.582 29.625 1.00 72.69 92 GLY A C 1
ATOM 733 O O . GLY A 1 92 ? 5.143 -5.619 28.967 1.00 72.69 92 GLY A O 1
ATOM 734 N N . ARG A 1 93 ? 6.605 -6.656 30.292 1.00 75.00 93 ARG A N 1
ATOM 735 C CA . ARG A 1 93 ? 5.895 -7.946 30.291 1.00 75.00 93 ARG A CA 1
ATOM 736 C C . ARG A 1 93 ? 4.581 -7.887 31.073 1.00 75.00 93 ARG A C 1
ATOM 738 O O . ARG A 1 93 ? 3.630 -8.571 30.718 1.00 75.00 93 ARG A O 1
ATOM 745 N N . GLU A 1 94 ? 4.521 -7.090 32.132 1.00 80.94 94 GLU A N 1
ATOM 746 C CA . GLU A 1 94 ? 3.309 -6.920 32.947 1.00 80.94 94 GLU A CA 1
ATOM 747 C C . GLU A 1 94 ? 2.221 -6.142 32.208 1.00 80.94 94 GLU A C 1
ATOM 749 O O . GLU A 1 94 ? 1.046 -6.481 32.313 1.00 80.94 94 GLU A O 1
ATOM 754 N N . VAL A 1 95 ? 2.616 -5.129 31.434 1.00 75.31 95 VAL A N 1
ATOM 755 C CA . VAL A 1 95 ? 1.691 -4.304 30.650 1.00 75.31 95 VAL A CA 1
ATOM 756 C C . VAL A 1 95 ? 1.312 -4.979 29.328 1.00 75.31 95 VAL A C 1
ATOM 758 O O . VAL A 1 95 ? 0.152 -4.918 28.929 1.00 75.31 95 VAL A O 1
ATOM 761 N N . PHE A 1 96 ? 2.265 -5.626 28.647 1.00 66.44 96 PHE A N 1
ATOM 762 C CA . PHE A 1 96 ? 2.080 -6.143 27.282 1.00 66.44 96 PHE A CA 1
ATOM 763 C C . PHE A 1 96 ? 1.989 -7.677 27.181 1.00 66.44 96 PHE A C 1
ATOM 765 O O . PHE A 1 96 ? 1.806 -8.201 26.086 1.00 66.44 96 PHE A O 1
ATOM 772 N N . GLY A 1 97 ? 2.083 -8.408 28.296 1.00 65.31 97 GLY A N 1
ATOM 773 C CA . GLY A 1 97 ? 2.064 -9.873 28.313 1.00 65.31 97 GLY A CA 1
ATOM 774 C C . GLY A 1 97 ? 3.395 -10.515 27.899 1.00 65.31 97 GLY A C 1
ATOM 775 O O . GLY A 1 97 ? 4.414 -9.853 27.692 1.00 65.31 97 GLY A O 1
ATOM 776 N N . SER A 1 98 ? 3.415 -11.849 27.811 1.00 54.47 98 SER A N 1
ATOM 777 C CA . SER A 1 98 ? 4.582 -12.568 27.280 1.00 54.47 98 SER A CA 1
ATOM 778 C C . SER A 1 98 ? 4.711 -12.294 25.769 1.00 54.47 98 SER A C 1
ATOM 780 O O . SER A 1 98 ? 3.689 -12.271 25.085 1.00 54.47 98 SER A O 1
ATOM 782 N N . PRO A 1 99 ? 5.930 -12.179 25.198 1.00 53.50 99 PRO A N 1
ATOM 783 C CA . PRO A 1 99 ? 6.134 -11.968 23.754 1.00 53.50 99 PRO A CA 1
ATOM 784 C C . PRO A 1 99 ? 5.478 -13.025 22.853 1.00 53.50 99 PRO A C 1
ATOM 786 O O . PRO A 1 99 ? 5.376 -12.836 21.648 1.00 53.50 99 PRO A O 1
ATOM 789 N N . THR A 1 100 ? 5.047 -14.146 23.430 1.00 47.75 100 THR A N 1
ATOM 790 C CA . THR A 1 100 ? 4.312 -15.216 22.757 1.00 47.75 100 THR A CA 1
ATOM 791 C C . THR A 1 100 ? 2.869 -14.851 22.396 1.00 47.75 100 THR A C 1
ATOM 793 O O . THR A 1 100 ? 2.294 -15.546 21.567 1.00 47.75 100 THR A O 1
ATOM 796 N N . ASP A 1 101 ? 2.299 -13.783 22.969 1.00 47.75 101 ASP A N 1
ATOM 797 C CA . ASP A 1 101 ? 0.929 -13.323 22.671 1.00 47.75 101 ASP A CA 1
ATOM 798 C C . ASP A 1 101 ? 0.872 -12.158 21.669 1.00 47.75 101 ASP A C 1
ATOM 800 O O . ASP A 1 101 ? -0.208 -11.783 21.209 1.00 47.75 101 ASP A O 1
ATOM 804 N N . VAL A 1 102 ? 2.023 -11.616 21.253 1.00 46.47 102 VAL A N 1
ATOM 805 C CA . VAL A 1 102 ? 2.081 -10.768 20.060 1.00 46.47 102 VAL A CA 1
ATOM 806 C C . VAL A 1 102 ? 2.161 -11.717 18.873 1.00 46.47 102 VAL A C 1
ATOM 808 O O . VAL A 1 102 ? 3.210 -12.307 18.613 1.00 46.47 102 VAL A O 1
ATOM 811 N N . ALA A 1 103 ? 1.045 -11.895 18.159 1.00 46.38 103 ALA A N 1
ATOM 812 C CA . ALA A 1 103 ? 1.084 -12.514 16.839 1.00 46.38 103 ALA A CA 1
ATOM 813 C C . ALA A 1 103 ? 2.244 -11.862 16.063 1.00 46.38 103 ALA A C 1
ATOM 815 O O . ALA A 1 103 ? 2.289 -10.630 16.013 1.00 46.38 103 ALA A O 1
ATOM 816 N N . PRO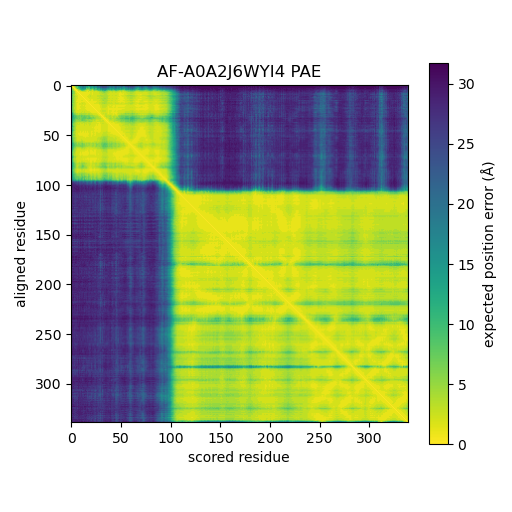 A 1 104 ? 3.217 -12.632 15.535 1.00 48.44 104 PRO A N 1
ATOM 817 C CA . PRO A 1 104 ? 4.369 -12.042 14.873 1.00 48.44 104 PRO A CA 1
ATOM 818 C C . PRO A 1 104 ? 3.849 -11.097 13.799 1.00 48.44 104 PRO A C 1
ATOM 820 O O . PRO A 1 104 ? 3.049 -11.522 12.959 1.00 48.44 104 PRO A O 1
ATOM 823 N N . THR A 1 105 ? 4.269 -9.826 13.849 1.00 51.62 105 THR A N 1
ATOM 824 C CA . THR A 1 105 ? 3.944 -8.852 12.805 1.00 51.62 105 THR A CA 1
ATOM 825 C C . THR A 1 105 ? 4.218 -9.544 11.477 1.00 51.62 105 THR A C 1
ATOM 827 O O . THR A 1 105 ? 5.350 -10.001 11.284 1.00 51.62 105 THR A O 1
ATOM 830 N N . PRO A 1 106 ? 3.217 -9.727 10.598 1.00 59.84 106 PRO A N 1
ATOM 831 C CA . PRO A 1 106 ? 3.421 -10.550 9.425 1.00 59.84 106 PRO A CA 1
ATOM 832 C C . PRO A 1 106 ? 4.540 -9.942 8.589 1.00 59.84 106 PRO A C 1
ATOM 834 O O . PRO A 1 106 ? 4.367 -8.866 8.018 1.00 59.84 106 PRO A O 1
ATOM 837 N N . VAL A 1 107 ? 5.696 -10.605 8.543 1.00 71.31 107 VAL A N 1
ATOM 838 C CA . VAL A 1 107 ? 6.813 -10.146 7.722 1.00 71.31 107 VAL A CA 1
ATOM 839 C C . VAL A 1 107 ? 6.334 -10.195 6.279 1.00 71.31 107 VAL A C 1
ATOM 841 O O . VAL A 1 107 ? 5.962 -11.255 5.771 1.00 71.31 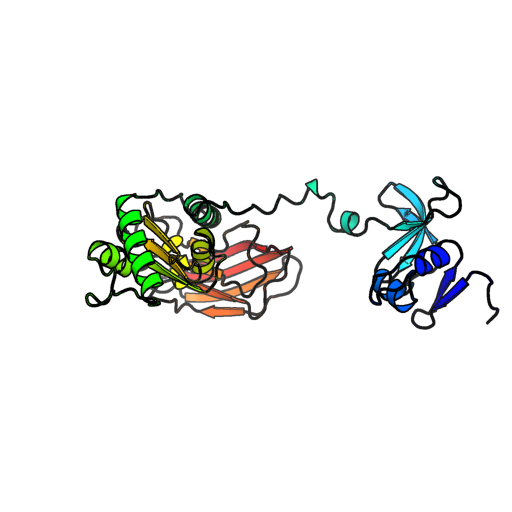107 VAL A O 1
ATOM 844 N N . LEU A 1 108 ? 6.275 -9.031 5.635 1.00 80.75 108 LEU A N 1
ATOM 845 C CA . LEU A 1 108 ? 5.883 -8.958 4.238 1.00 80.75 108 LEU A CA 1
ATOM 846 C C . LEU A 1 108 ? 6.939 -9.701 3.390 1.00 80.75 108 LEU A C 1
ATOM 848 O O . LEU A 1 108 ? 8.134 -9.440 3.564 1.00 80.75 108 LEU A O 1
ATOM 852 N N . PRO A 1 109 ? 6.537 -10.593 2.465 1.00 87.31 109 PRO A N 1
ATOM 853 C CA . PRO A 1 109 ? 7.471 -11.378 1.654 1.00 87.31 109 PRO A CA 1
ATOM 854 C C . PRO A 1 109 ? 8.475 -10.514 0.882 1.00 87.31 109 PRO A C 1
ATOM 856 O O . PRO A 1 109 ? 8.159 -9.387 0.508 1.00 87.31 109 PRO A O 1
ATOM 859 N N . SER A 1 110 ? 9.680 -11.019 0.614 1.00 91.56 110 SER A N 1
ATOM 860 C CA . SER A 1 110 ? 10.679 -10.323 -0.220 1.00 91.56 110 SER A CA 1
ATOM 861 C C . SER A 1 110 ? 10.459 -10.529 -1.725 1.00 91.56 110 SER A C 1
ATOM 863 O O . SER A 1 110 ? 11.049 -9.817 -2.535 1.00 91.56 110 SER A O 1
ATOM 865 N N . ASN A 1 111 ? 9.596 -11.473 -2.110 1.00 96.19 111 ASN A N 1
ATOM 866 C CA . ASN A 1 111 ? 9.129 -11.640 -3.481 1.00 96.19 111 ASN A CA 1
ATOM 867 C C . ASN A 1 111 ? 7.997 -10.639 -3.785 1.00 96.19 111 ASN A C 1
ATOM 869 O O . ASN A 1 111 ? 7.063 -10.484 -2.996 1.00 96.19 111 ASN A O 1
ATOM 873 N N . TRP A 1 112 ? 8.067 -9.964 -4.936 1.00 97.56 112 TRP A N 1
ATOM 874 C CA . TRP A 1 112 ? 7.117 -8.910 -5.310 1.00 97.56 112 TRP A CA 1
ATOM 875 C C . TRP A 1 112 ? 5.677 -9.428 -5.473 1.00 97.56 112 TRP A C 1
ATOM 877 O O . TRP A 1 112 ? 4.741 -8.758 -5.035 1.00 97.56 112 TRP A O 1
ATOM 887 N N . LEU A 1 113 ? 5.492 -10.621 -6.054 1.00 98.31 113 LEU A N 1
ATOM 888 C CA . LEU A 1 113 ? 4.177 -11.201 -6.330 1.00 98.31 113 LEU A CA 1
ATOM 889 C C . LEU A 1 113 ? 3.532 -11.680 -5.034 1.00 98.31 113 LEU A C 1
ATOM 891 O O . LEU A 1 113 ? 2.366 -11.393 -4.774 1.00 98.31 113 LEU A O 1
ATOM 895 N N . GLU A 1 114 ? 4.303 -12.362 -4.187 1.00 97.38 114 GLU A N 1
ATOM 896 C CA . GLU A 1 114 ? 3.851 -12.761 -2.853 1.00 97.38 114 GLU A CA 1
ATOM 897 C C . GLU A 1 114 ? 3.486 -11.539 -2.004 1.00 97.38 114 GLU A C 1
ATOM 899 O O . GLU A 1 114 ? 2.473 -11.555 -1.305 1.00 97.38 114 GLU A O 1
ATOM 904 N N . ARG A 1 115 ? 4.260 -10.450 -2.099 1.00 96.56 115 ARG A N 1
ATOM 905 C CA . ARG A 1 115 ? 3.975 -9.199 -1.393 1.00 96.56 115 ARG A CA 1
ATOM 906 C C . ARG A 1 115 ? 2.708 -8.510 -1.902 1.00 96.56 115 ARG A C 1
ATOM 908 O O . ARG A 1 115 ? 1.865 -8.137 -1.087 1.00 96.56 115 ARG A O 1
ATOM 915 N N . LEU A 1 116 ? 2.512 -8.409 -3.218 1.00 98.19 116 LEU A N 1
ATOM 916 C CA . LEU A 1 116 ? 1.255 -7.927 -3.802 1.00 98.19 116 LEU A CA 1
ATOM 917 C C . LEU A 1 116 ? 0.072 -8.790 -3.341 1.00 98.19 116 LEU A C 1
ATOM 919 O O . LEU A 1 116 ? -0.940 -8.271 -2.869 1.00 98.19 116 LEU A O 1
ATOM 923 N N . ASN A 1 117 ? 0.214 -10.112 -3.406 1.00 98.12 117 ASN A N 1
ATOM 924 C CA . ASN A 1 117 ? -0.822 -11.042 -2.971 1.00 98.12 117 ASN A CA 1
ATOM 925 C C . ASN A 1 117 ? -1.088 -10.969 -1.465 1.00 98.12 117 ASN A C 1
ATOM 927 O O . ASN A 1 117 ? -2.224 -11.179 -1.042 1.00 98.12 117 ASN A O 1
ATOM 931 N N . ARG A 1 118 ? -0.099 -10.588 -0.651 1.00 95.12 118 ARG A N 1
ATOM 932 C CA . ARG A 1 118 ? -0.294 -10.326 0.777 1.00 95.12 118 ARG A CA 1
ATOM 933 C C . ARG A 1 118 ? -1.165 -9.093 1.015 1.00 95.12 118 ARG A C 1
ATOM 935 O O . ARG A 1 118 ? -2.061 -9.153 1.856 1.00 95.12 118 ARG A O 1
ATOM 942 N N . TYR A 1 119 ? -0.964 -8.022 0.249 1.00 97.19 119 TYR A N 1
ATOM 943 C CA . TYR A 1 119 ? -1.834 -6.844 0.290 1.00 97.19 119 TYR A CA 1
ATOM 944 C C . TYR A 1 119 ? -3.251 -7.143 -0.201 1.00 97.19 119 TYR A C 1
ATOM 946 O O . TYR A 1 119 ? -4.225 -6.740 0.436 1.00 97.19 119 TYR A O 1
ATOM 954 N N . ARG A 1 120 ? -3.378 -7.914 -1.286 1.00 97.75 120 ARG A N 1
ATOM 955 C CA . ARG A 1 120 ? -4.678 -8.363 -1.801 1.00 97.75 120 ARG A CA 1
ATOM 956 C C . ARG A 1 120 ? -5.424 -9.223 -0.783 1.00 97.75 120 ARG A C 1
ATOM 958 O O . ARG A 1 120 ? -6.588 -8.953 -0.506 1.00 97.75 120 ARG A O 1
ATOM 965 N N . ALA A 1 121 ? -4.745 -10.178 -0.151 1.00 96.19 121 ALA A N 1
ATOM 966 C CA . ALA A 1 121 ? -5.327 -11.002 0.904 1.00 96.19 121 ALA A CA 1
ATOM 967 C C . ALA A 1 121 ? -5.775 -10.163 2.113 1.00 96.19 121 ALA A C 1
ATOM 969 O O . ALA A 1 121 ? -6.859 -10.395 2.644 1.00 96.19 121 ALA A O 1
ATOM 970 N N . ALA A 1 122 ? -4.993 -9.154 2.514 1.00 94.88 122 ALA A N 1
ATOM 971 C CA . ALA A 1 122 ? -5.377 -8.236 3.587 1.00 94.88 122 ALA A CA 1
ATOM 972 C C . ALA A 1 122 ? -6.646 -7.431 3.249 1.00 94.88 122 ALA A C 1
ATOM 974 O O . ALA A 1 122 ? -7.438 -7.144 4.140 1.00 94.88 122 ALA A O 1
ATOM 975 N N . ALA A 1 123 ? -6.880 -7.130 1.968 1.00 96.81 123 ALA A N 1
ATOM 976 C CA . ALA A 1 123 ? -8.110 -6.512 1.470 1.00 96.81 123 ALA A CA 1
ATOM 977 C C . ALA A 1 123 ? -9.271 -7.509 1.238 1.00 96.81 123 ALA A C 1
ATOM 979 O O . ALA A 1 123 ? -10.345 -7.103 0.792 1.00 96.81 123 ALA A O 1
ATOM 980 N N . GLY A 1 124 ? -9.078 -8.804 1.522 1.00 94.69 124 GLY A N 1
ATOM 981 C CA . GLY A 1 124 ? -10.075 -9.857 1.298 1.00 94.69 124 GLY A CA 1
ATOM 982 C C . GLY A 1 124 ? -10.206 -10.311 -0.161 1.00 94.69 124 GLY A C 1
ATOM 983 O O . GLY A 1 124 ? -11.255 -10.819 -0.548 1.00 94.69 124 GLY A O 1
ATOM 984 N N . LEU A 1 125 ? -9.172 -10.109 -0.980 1.00 96.19 125 LEU A N 1
ATOM 985 C CA . LEU A 1 125 ? -9.179 -10.399 -2.414 1.00 96.19 125 LEU A CA 1
ATOM 986 C C . LEU A 1 125 ? -8.418 -11.685 -2.748 1.00 96.19 125 LEU A C 1
ATOM 988 O O . LEU A 1 125 ? -7.461 -12.063 -2.069 1.00 96.19 125 LEU A O 1
ATOM 992 N N . ALA A 1 126 ? -8.807 -12.316 -3.857 1.00 95.06 126 ALA A N 1
ATOM 993 C CA . ALA A 1 126 ? -8.084 -13.450 -4.422 1.00 95.06 126 ALA A CA 1
ATOM 994 C C . ALA A 1 126 ? -6.676 -13.040 -4.905 1.00 95.06 126 ALA A C 1
ATOM 996 O O . ALA A 1 126 ? -6.494 -11.907 -5.376 1.00 95.06 126 ALA A O 1
ATOM 997 N N . PRO A 1 127 ? -5.681 -13.942 -4.826 1.00 97.50 127 PRO A N 1
ATOM 998 C CA . PRO A 1 127 ? -4.354 -13.675 -5.361 1.00 97.50 127 PRO A CA 1
ATOM 999 C C . PRO A 1 127 ? -4.387 -13.529 -6.888 1.00 97.50 127 PRO A C 1
ATOM 1001 O O . PRO A 1 127 ? -5.229 -14.121 -7.563 1.00 97.50 127 PRO A O 1
ATOM 1004 N N . VAL A 1 128 ? -3.446 -12.755 -7.419 1.00 98.12 128 VAL A N 1
ATOM 1005 C CA . VAL A 1 128 ? -3.151 -12.660 -8.851 1.00 98.12 128 VAL A CA 1
ATOM 1006 C C . VAL A 1 128 ? -2.020 -13.605 -9.233 1.00 98.12 128 VAL A C 1
ATOM 1008 O O . VAL A 1 128 ? -1.200 -13.993 -8.394 1.00 98.12 128 VAL A O 1
ATOM 1011 N N . GLN A 1 129 ? -1.976 -13.948 -10.515 1.00 98.19 129 GLN A N 1
ATOM 1012 C CA . GLN A 1 129 ? -0.898 -14.699 -11.144 1.00 98.19 129 GLN A CA 1
ATOM 1013 C C . GLN A 1 129 ? -0.025 -13.769 -11.988 1.00 98.19 129 GLN A C 1
ATOM 1015 O O . GLN A 1 129 ? -0.500 -12.767 -12.524 1.00 98.19 129 GLN A O 1
ATOM 1020 N N . GLU A 1 130 ? 1.252 -14.110 -12.103 1.00 98.25 130 GLU A N 1
ATOM 1021 C CA . GLU A 1 130 ? 2.157 -13.452 -13.039 1.00 98.25 130 GLU A CA 1
ATOM 1022 C C . GLU A 1 130 ? 1.944 -13.987 -14.460 1.00 98.25 130 GLU A C 1
ATOM 1024 O O . GLU A 1 130 ? 1.872 -15.198 -14.671 1.00 98.25 130 GLU A O 1
ATOM 1029 N N . ASP A 1 131 ? 1.907 -13.080 -15.434 1.00 98.56 131 ASP A N 1
ATOM 1030 C CA . ASP A 1 131 ? 2.051 -13.397 -16.851 1.00 98.56 131 ASP A CA 1
ATOM 1031 C C . ASP A 1 131 ? 3.425 -12.947 -17.352 1.00 98.56 131 ASP A C 1
ATOM 1033 O O . ASP A 1 131 ? 3.754 -11.761 -17.349 1.00 98.56 131 ASP A O 1
ATOM 1037 N N . ALA A 1 132 ? 4.221 -13.906 -17.824 1.00 98.31 132 ALA A N 1
ATOM 1038 C CA . ALA A 1 132 ? 5.590 -13.655 -18.265 1.00 98.31 132 ALA A CA 1
ATOM 1039 C C . ALA A 1 132 ? 5.680 -12.693 -19.466 1.00 98.31 132 ALA A C 1
ATOM 1041 O O . ALA A 1 132 ? 6.658 -11.959 -19.596 1.00 98.31 132 ALA A O 1
ATOM 1042 N N . THR A 1 133 ? 4.666 -12.665 -20.337 1.00 98.38 133 THR A N 1
ATOM 1043 C CA . THR A 1 133 ? 4.636 -11.767 -21.501 1.00 98.38 133 THR A CA 1
ATOM 1044 C C . THR A 1 133 ? 4.356 -10.331 -21.071 1.00 98.38 133 THR A C 1
ATOM 1046 O O . THR A 1 133 ? 4.940 -9.396 -21.624 1.00 98.38 133 THR A O 1
ATOM 1049 N N . LEU A 1 134 ? 3.474 -10.134 -20.088 1.00 98.62 134 LEU A N 1
ATOM 1050 C CA . LEU A 1 134 ? 3.246 -8.825 -19.477 1.00 98.62 134 LEU A CA 1
ATOM 1051 C C . LEU A 1 134 ? 4.461 -8.385 -18.643 1.00 98.62 134 LEU A C 1
ATOM 1053 O O . LEU A 1 134 ? 4.868 -7.229 -18.737 1.00 98.62 134 LEU A O 1
ATOM 1057 N N . SER A 1 135 ? 5.091 -9.290 -17.887 1.00 98.81 135 SER A N 1
ATOM 1058 C CA . SER A 1 135 ? 6.306 -8.986 -17.114 1.00 98.81 135 SER A CA 1
ATOM 1059 C C . SER A 1 135 ? 7.458 -8.524 -18.005 1.00 98.81 135 SER A C 1
ATOM 1061 O O . SER A 1 135 ? 8.090 -7.513 -17.705 1.00 98.81 135 SER A O 1
ATOM 1063 N N . GLU A 1 136 ? 7.686 -9.179 -19.147 1.00 98.81 136 GLU A N 1
ATOM 1064 C CA . GLU A 1 136 ? 8.701 -8.743 -20.116 1.00 98.81 136 GLU A CA 1
ATOM 1065 C C . GLU A 1 136 ? 8.400 -7.337 -20.668 1.00 98.81 136 GLU A C 1
ATOM 1067 O O . GLU A 1 136 ? 9.287 -6.485 -20.736 1.00 98.81 136 GLU A O 1
ATOM 1072 N N . GLN A 1 137 ? 7.137 -7.042 -20.998 1.00 98.81 137 GLN A N 1
ATOM 1073 C CA . GLN A 1 137 ? 6.720 -5.696 -21.419 1.00 98.81 137 GLN A CA 1
ATOM 1074 C C . GLN A 1 137 ? 7.004 -4.653 -20.331 1.00 98.81 137 GLN A C 1
ATOM 1076 O O . GLN A 1 137 ? 7.566 -3.590 -20.608 1.00 98.81 137 GLN A O 1
ATOM 1081 N N . CYS A 1 138 ? 6.666 -4.961 -19.082 1.00 98.88 138 CYS A N 1
ATOM 1082 C CA . CYS A 1 138 ? 6.917 -4.066 -17.961 1.00 98.88 138 CYS A CA 1
ATOM 1083 C C . CYS A 1 138 ? 8.402 -3.909 -17.644 1.00 98.88 138 CYS A C 1
ATOM 1085 O O . CYS A 1 138 ? 8.827 -2.814 -17.279 1.00 98.88 138 CYS A O 1
ATOM 1087 N N . TRP A 1 139 ? 9.219 -4.945 -17.839 1.00 98.88 139 TRP A N 1
ATOM 1088 C CA . TRP A 1 139 ? 10.666 -4.850 -17.664 1.00 98.88 139 TRP A CA 1
ATOM 1089 C C . TRP A 1 139 ? 11.291 -3.914 -18.699 1.00 98.88 139 TRP A C 1
ATOM 1091 O O . TRP A 1 139 ? 12.091 -3.047 -18.343 1.00 98.88 139 TRP A O 1
ATOM 1101 N N . GLN A 1 140 ? 10.869 -4.008 -19.964 1.00 98.88 140 GLN A N 1
ATOM 1102 C CA . GLN A 1 140 ? 11.319 -3.081 -21.006 1.00 98.88 140 GLN A CA 1
ATOM 1103 C C . GLN A 1 140 ? 10.933 -1.634 -20.686 1.00 98.88 140 GLN A C 1
ATOM 1105 O O . GLN A 1 140 ? 11.738 -0.722 -20.883 1.00 98.88 140 GLN A O 1
ATOM 1110 N N . HIS A 1 141 ? 9.732 -1.410 -20.148 1.00 98.88 141 HIS A N 1
ATOM 1111 C CA . HIS A 1 141 ? 9.323 -0.074 -19.729 1.00 98.88 141 HIS A CA 1
ATOM 1112 C C . HIS A 1 141 ? 10.102 0.439 -18.515 1.00 98.88 141 HIS A C 1
ATOM 1114 O O . HIS A 1 141 ? 10.550 1.584 -18.527 1.00 98.88 141 HIS A O 1
ATOM 1120 N N . ALA A 1 142 ? 10.318 -0.401 -17.501 1.00 98.88 142 ALA A N 1
ATOM 1121 C CA . ALA A 1 142 ? 11.147 -0.066 -16.350 1.00 98.88 142 ALA A CA 1
ATOM 1122 C C . ALA A 1 142 ? 12.564 0.328 -16.792 1.00 98.88 142 ALA A C 1
ATOM 1124 O O . ALA A 1 142 ? 13.080 1.362 -16.375 1.00 98.88 142 ALA A O 1
ATOM 1125 N N . ARG A 1 143 ? 13.166 -0.427 -17.718 1.00 98.75 143 ARG A N 1
ATOM 1126 C CA . ARG A 1 143 ? 14.465 -0.071 -18.296 1.00 98.75 143 ARG A CA 1
ATOM 1127 C C . ARG A 1 143 ? 14.438 1.289 -18.986 1.00 98.75 143 ARG A C 1
ATOM 1129 O O . ARG A 1 143 ? 15.318 2.100 -18.721 1.00 98.75 143 ARG A O 1
ATOM 1136 N N . TYR A 1 144 ? 13.435 1.554 -19.825 1.00 98.81 144 TYR A N 1
ATOM 1137 C CA . TYR A 1 144 ? 13.266 2.868 -20.452 1.00 98.81 144 TYR A CA 1
ATOM 1138 C C . TYR A 1 144 ? 13.220 3.989 -19.404 1.00 98.81 144 TYR A C 1
ATOM 1140 O O . TYR A 1 144 ? 13.957 4.963 -19.532 1.00 98.81 144 TYR A O 1
ATOM 1148 N N . MET A 1 145 ? 12.400 3.850 -18.358 1.00 98.75 145 MET A N 1
ATOM 1149 C CA . MET A 1 145 ? 12.238 4.902 -17.349 1.00 98.75 145 MET A CA 1
ATOM 1150 C C . MET A 1 145 ? 13.533 5.157 -16.577 1.00 98.75 145 MET A C 1
ATOM 1152 O O . MET A 1 145 ? 13.912 6.308 -16.369 1.00 98.75 145 MET A O 1
ATOM 1156 N N . ALA A 1 146 ? 14.228 4.091 -16.174 1.00 98.25 146 ALA A N 1
ATOM 1157 C CA . ALA A 1 146 ? 15.461 4.197 -15.406 1.00 98.25 146 ALA A CA 1
ATOM 1158 C C . ALA A 1 146 ? 16.618 4.776 -16.232 1.00 98.25 146 ALA A C 1
ATOM 1160 O O . ALA A 1 146 ? 17.343 5.631 -15.748 1.00 98.25 146 ALA A O 1
ATOM 1161 N N . GLU A 1 147 ? 16.790 4.343 -17.481 1.00 98.12 147 GLU A N 1
ATOM 1162 C CA . GLU A 1 147 ? 17.900 4.790 -18.336 1.00 98.12 147 GLU A CA 1
ATOM 1163 C C . GLU A 1 147 ? 17.719 6.227 -18.849 1.00 98.12 147 GLU A C 1
ATOM 1165 O O . GLU A 1 147 ? 18.697 6.892 -19.182 1.00 98.12 147 GLU A O 1
ATOM 1170 N N . ASN A 1 148 ? 16.477 6.719 -18.893 1.00 97.50 148 ASN A N 1
ATOM 1171 C CA . ASN A 1 148 ? 16.159 8.075 -19.345 1.00 97.50 148 ASN A CA 1
ATOM 1172 C C . ASN A 1 148 ? 15.799 9.039 -18.203 1.00 97.50 148 ASN A C 1
ATOM 1174 O O . ASN A 1 148 ? 15.560 10.215 -18.473 1.00 97.50 148 ASN A O 1
ATOM 1178 N N . ASN A 1 149 ? 15.763 8.571 -16.948 1.00 96.38 149 ASN A N 1
ATOM 1179 C CA . ASN A 1 149 ? 15.265 9.330 -15.796 1.00 96.38 149 ASN A CA 1
ATOM 1180 C C . ASN A 1 149 ? 13.887 9.977 -16.073 1.00 96.38 149 ASN A C 1
ATOM 1182 O O . ASN A 1 149 ? 13.674 11.166 -15.832 1.00 96.38 149 ASN A O 1
ATOM 1186 N N . ASP A 1 150 ? 12.967 9.183 -16.624 1.00 96.06 150 ASP A N 1
ATOM 1187 C CA . ASP A 1 150 ? 11.676 9.635 -17.153 1.00 96.06 150 ASP A CA 1
ATOM 1188 C C . ASP A 1 150 ? 10.537 8.795 -16.561 1.00 96.06 150 ASP A C 1
ATOM 1190 O O . ASP A 1 150 ? 10.296 7.667 -16.991 1.00 96.06 150 ASP A O 1
ATOM 1194 N N . LEU A 1 151 ? 9.845 9.326 -15.547 1.00 97.25 151 LEU A N 1
ATOM 1195 C CA . LEU A 1 151 ? 8.640 8.705 -14.992 1.00 97.25 151 LEU A CA 1
ATOM 1196 C C . LEU A 1 151 ? 7.440 9.058 -15.880 1.00 97.25 151 LEU A C 1
ATOM 1198 O O . LEU A 1 151 ? 6.903 10.163 -15.794 1.00 97.25 151 LEU A O 1
ATOM 1202 N N . THR A 1 152 ? 7.009 8.117 -16.720 1.00 97.06 152 THR A N 1
ATOM 1203 C CA . THR A 1 152 ? 6.008 8.380 -17.761 1.00 97.06 152 THR A CA 1
ATOM 1204 C C . THR A 1 152 ? 5.126 7.169 -18.053 1.00 97.06 152 THR A C 1
ATOM 1206 O O . THR A 1 152 ? 5.552 6.031 -17.904 1.00 97.06 152 THR A O 1
ATOM 1209 N N .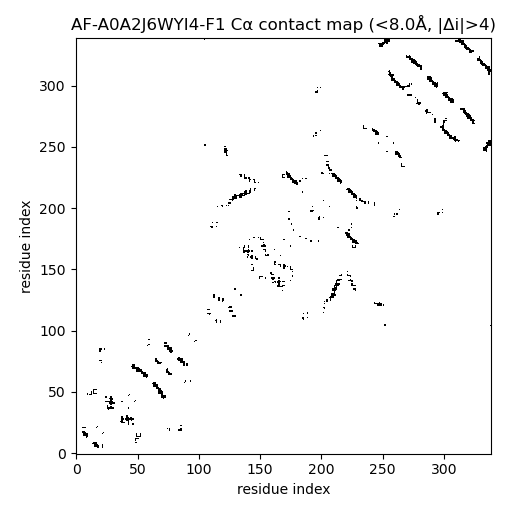 HIS A 1 153 ? 3.921 7.428 -18.563 1.00 96.75 153 HIS A N 1
ATOM 1210 C CA . HIS A 1 153 ? 3.046 6.427 -19.192 1.00 96.75 153 HIS A CA 1
ATOM 1211 C C . HIS A 1 153 ? 3.107 6.468 -20.732 1.00 96.75 153 HIS A C 1
ATOM 1213 O O . HIS A 1 153 ? 2.414 5.717 -21.417 1.00 96.75 153 HIS A O 1
ATOM 1219 N N . ASN A 1 154 ? 3.919 7.364 -21.299 1.00 97.69 154 ASN A N 1
ATOM 1220 C CA . ASN A 1 154 ? 4.108 7.527 -22.736 1.00 97.69 154 ASN A CA 1
ATOM 1221 C C . ASN A 1 154 ? 5.594 7.702 -23.050 1.00 97.69 154 ASN A C 1
ATOM 1223 O O . ASN A 1 154 ? 6.163 8.772 -22.839 1.00 97.69 154 ASN A O 1
ATOM 1227 N N . GLN A 1 155 ? 6.212 6.640 -23.559 1.00 98.00 155 GLN A N 1
ATOM 1228 C CA . GLN A 1 155 ? 7.597 6.646 -23.999 1.00 98.00 155 GLN A CA 1
ATOM 1229 C C . GLN A 1 155 ? 7.771 7.592 -25.185 1.00 98.00 155 GLN A C 1
ATOM 1231 O O . GLN A 1 155 ? 6.955 7.618 -26.109 1.00 98.00 155 GLN A O 1
ATOM 1236 N N . ASN A 1 156 ? 8.878 8.326 -25.192 1.00 98.12 156 ASN A N 1
ATOM 1237 C CA . ASN A 1 156 ? 9.332 9.056 -26.361 1.00 98.12 156 ASN A CA 1
ATOM 1238 C C . ASN A 1 156 ? 10.086 8.087 -27.290 1.00 98.12 156 ASN A C 1
ATOM 1240 O O . ASN A 1 156 ? 11.177 7.646 -26.925 1.00 98.12 156 ASN A O 1
ATOM 1244 N N . PRO A 1 157 ? 9.583 7.790 -28.506 1.00 97.50 157 PRO A N 1
ATOM 1245 C CA . PRO A 1 157 ? 10.230 6.842 -29.418 1.00 97.50 157 PRO A CA 1
ATOM 1246 C C . PRO A 1 157 ? 11.638 7.254 -29.872 1.00 97.50 157 PRO A C 1
ATOM 1248 O O . PRO A 1 157 ? 12.359 6.434 -30.431 1.00 97.50 157 PRO A O 1
ATOM 1251 N N . SER A 1 158 ? 12.021 8.518 -29.665 1.00 97.94 158 SER A N 1
ATOM 1252 C CA . SER A 1 158 ? 13.352 9.033 -30.011 1.00 97.94 158 SER A CA 1
ATOM 1253 C C . SER A 1 158 ? 14.414 8.744 -28.944 1.00 97.94 158 SER A C 1
ATOM 1255 O O . SER A 1 158 ? 15.594 8.982 -29.194 1.00 97.94 158 SER A O 1
ATOM 1257 N N . LEU A 1 159 ? 14.017 8.291 -27.750 1.00 98.38 159 LEU A N 1
ATOM 1258 C CA . LEU A 1 159 ? 14.934 8.029 -26.644 1.00 98.38 159 LEU A CA 1
ATOM 1259 C C . LEU A 1 159 ? 15.398 6.561 -26.615 1.00 98.38 159 LEU A C 1
ATOM 1261 O O . LEU A 1 159 ? 14.669 5.668 -27.060 1.00 98.38 159 LEU A O 1
ATOM 1265 N N . PRO A 1 160 ? 16.606 6.285 -26.084 1.00 98.19 160 PRO A N 1
ATOM 1266 C CA . PRO A 1 160 ? 17.096 4.925 -25.900 1.00 98.19 160 PRO A CA 1
ATOM 1267 C C . PRO A 1 160 ? 16.103 4.030 -25.156 1.00 98.19 160 PRO A C 1
ATOM 1269 O O . PRO A 1 160 ? 15.413 4.462 -24.235 1.00 98.19 160 PRO A O 1
ATOM 1272 N N . TYR A 1 161 ? 16.075 2.754 -25.543 1.00 98.44 161 TYR A N 1
ATOM 1273 C CA . TYR A 1 161 ? 15.241 1.708 -24.937 1.00 98.44 161 TYR A CA 1
ATOM 1274 C C . TYR A 1 161 ? 13.728 1.897 -25.075 1.00 98.44 161 TYR A C 1
ATOM 1276 O O . TYR A 1 161 ? 12.976 1.087 -24.533 1.00 98.44 161 TYR A O 1
ATOM 1284 N N . ALA A 1 162 ? 13.270 2.896 -25.834 1.00 98.62 162 ALA A N 1
ATOM 1285 C CA . ALA A 1 162 ? 11.871 2.972 -26.214 1.00 98.62 162 ALA A CA 1
ATOM 1286 C C . ALA A 1 162 ? 11.502 1.742 -27.057 1.00 98.62 162 ALA A C 1
ATOM 1288 O O . ALA A 1 162 ? 12.207 1.382 -28.005 1.00 98.62 162 ALA A O 1
ATOM 1289 N N . SER A 1 163 ? 10.404 1.074 -26.714 1.00 98.62 163 SER A N 1
ATOM 1290 C CA . SER A 1 163 ? 9.941 -0.116 -27.425 1.00 98.62 163 SER A CA 1
ATOM 1291 C C . SER A 1 163 ? 8.420 -0.185 -27.450 1.00 98.62 163 SER A C 1
ATOM 1293 O O . SER A 1 163 ? 7.733 0.277 -26.540 1.00 98.62 163 SER A O 1
ATOM 1295 N N . GLN A 1 164 ? 7.863 -0.808 -28.491 1.00 98.38 164 GLN A N 1
ATOM 1296 C CA . GLN A 1 164 ? 6.413 -0.992 -28.579 1.00 98.38 164 GLN A CA 1
ATOM 1297 C C . GLN A 1 164 ? 5.878 -1.860 -27.428 1.00 98.38 164 GLN A C 1
ATOM 1299 O O . GLN A 1 164 ? 4.782 -1.615 -26.935 1.00 98.38 164 GLN A O 1
ATOM 1304 N N . ALA A 1 165 ? 6.645 -2.864 -26.999 1.00 98.31 165 ALA A N 1
ATOM 1305 C CA . ALA A 1 165 ? 6.299 -3.723 -25.872 1.00 98.31 165 ALA A CA 1
ATOM 1306 C C . ALA A 1 165 ? 6.327 -2.948 -24.543 1.00 98.31 165 ALA A C 1
ATOM 1308 O O . ALA A 1 165 ? 5.363 -3.008 -23.787 1.00 98.31 165 ALA A O 1
ATOM 1309 N N . GLY A 1 166 ? 7.362 -2.141 -24.299 1.00 98.50 166 GLY A N 1
ATOM 1310 C CA . GLY A 1 166 ? 7.430 -1.266 -23.132 1.00 98.50 166 GLY A CA 1
ATOM 1311 C C . GLY A 1 166 ? 6.296 -0.240 -23.106 1.00 98.50 166 GLY A C 1
ATOM 1312 O O . GLY A 1 166 ? 5.664 -0.043 -22.072 1.00 98.50 166 GLY A O 1
ATOM 1313 N N . GLN A 1 167 ? 5.967 0.355 -24.254 1.00 98.56 167 GLN A N 1
ATOM 1314 C CA . GLN A 1 167 ? 4.858 1.303 -24.365 1.00 98.56 167 GLN A CA 1
ATOM 1315 C C . GLN A 1 167 ? 3.502 0.685 -23.986 1.00 98.56 167 GLN A C 1
ATOM 1317 O O . GLN A 1 167 ? 2.649 1.382 -23.439 1.00 98.56 167 GLN A O 1
ATOM 1322 N N . ARG A 1 168 ? 3.293 -0.617 -24.229 1.00 98.31 168 ARG A N 1
ATOM 1323 C CA . ARG A 1 168 ? 2.062 -1.304 -23.808 1.00 98.31 168 ARG A CA 1
ATOM 1324 C C . ARG A 1 168 ? 1.936 -1.352 -22.289 1.00 98.31 168 ARG A C 1
ATOM 1326 O O . ARG A 1 168 ? 0.893 -0.947 -21.788 1.00 98.31 168 ARG A O 1
ATOM 1333 N N . CYS A 1 169 ? 2.979 -1.763 -21.561 1.00 98.38 169 CYS A N 1
ATOM 1334 C CA . CYS A 1 169 ? 2.922 -1.727 -20.095 1.00 98.38 169 CYS A CA 1
ATOM 1335 C C . CYS A 1 169 ? 2.843 -0.281 -19.571 1.00 98.38 169 CYS A C 1
ATOM 1337 O O . CYS A 1 169 ? 2.094 -0.021 -18.634 1.00 98.38 169 CYS A O 1
ATOM 1339 N N . ALA A 1 170 ? 3.517 0.678 -20.220 1.00 97.44 170 ALA A N 1
ATOM 1340 C CA . ALA A 1 170 ? 3.438 2.096 -19.857 1.00 97.44 170 ALA A CA 1
ATOM 1341 C C . ALA A 1 170 ? 1.994 2.615 -19.808 1.00 97.44 170 ALA A C 1
ATOM 1343 O O . ALA A 1 170 ? 1.612 3.302 -18.867 1.00 97.44 170 ALA A O 1
ATOM 1344 N N . GLN A 1 171 ? 1.170 2.238 -20.786 1.00 96.94 171 GLN A N 1
ATOM 1345 C CA . GLN A 1 171 ? -0.223 2.684 -20.883 1.00 96.94 171 GLN A CA 1
ATOM 1346 C C . GLN A 1 171 ? -1.204 1.876 -20.025 1.00 96.94 171 GLN A C 1
ATOM 1348 O O . GLN A 1 171 ? -2.331 2.324 -19.825 1.00 96.94 171 GLN A O 1
ATOM 1353 N N . ASN A 1 172 ? -0.798 0.701 -19.535 1.00 96.44 172 ASN A N 1
ATOM 1354 C CA . ASN A 1 172 ? -1.673 -0.246 -18.835 1.00 96.44 172 ASN A CA 1
ATOM 1355 C C . ASN A 1 172 ? -1.246 -0.530 -17.387 1.00 96.44 172 ASN A C 1
ATOM 1357 O O . ASN A 1 172 ? -1.783 -1.429 -16.738 1.00 96.44 172 ASN A O 1
ATOM 1361 N N . GLY A 1 173 ? -0.274 0.208 -16.860 1.00 94.62 173 GLY A N 1
ATOM 1362 C CA . GLY A 1 173 ? 0.343 -0.136 -15.591 1.00 94.62 173 GLY A CA 1
ATOM 1363 C C . GLY A 1 173 ? 0.648 1.043 -14.694 1.00 94.62 173 GLY A C 1
ATOM 1364 O O . GLY A 1 173 ? 0.658 2.196 -15.116 1.00 94.62 173 GLY A O 1
ATOM 1365 N N . ASN A 1 174 ? 0.933 0.725 -13.437 1.00 98.38 174 ASN A N 1
ATOM 1366 C CA . ASN A 1 174 ? 1.553 1.655 -12.508 1.00 98.38 174 ASN A CA 1
ATOM 1367 C C . ASN A 1 174 ? 3.031 1.840 -12.887 1.00 98.38 174 ASN A C 1
ATOM 1369 O O . ASN A 1 174 ? 3.685 0.882 -13.302 1.00 98.38 174 ASN A O 1
ATOM 1373 N N . ALA A 1 175 ? 3.560 3.049 -12.700 1.00 98.06 175 ALA A N 1
ATOM 1374 C CA . ALA A 1 175 ? 4.952 3.400 -12.976 1.00 98.06 175 ALA A CA 1
ATOM 1375 C C . ALA A 1 175 ? 5.640 3.925 -11.707 1.00 98.06 175 ALA A C 1
ATOM 1377 O O . ALA A 1 175 ? 5.004 4.550 -10.854 1.00 98.06 175 ALA A O 1
ATOM 1378 N N . TRP A 1 176 ? 6.931 3.635 -11.549 1.00 98.31 176 TRP A N 1
ATOM 1379 C CA . TRP A 1 176 ? 7.713 4.021 -10.374 1.00 98.31 176 TRP A CA 1
ATOM 1380 C C . TRP A 1 176 ? 9.183 4.223 -10.740 1.00 98.31 176 TRP A C 1
ATOM 1382 O O . TRP A 1 176 ? 9.731 3.473 -11.548 1.00 98.31 176 TRP A O 1
ATOM 1392 N N . ILE A 1 177 ? 9.828 5.207 -10.111 1.00 96.88 177 ILE A N 1
ATOM 1393 C CA . ILE A 1 177 ? 11.267 5.458 -10.216 1.00 96.88 177 ILE A CA 1
ATOM 1394 C C . ILE A 1 177 ? 11.839 5.748 -8.827 1.00 96.88 177 ILE A C 1
ATOM 1396 O O . ILE A 1 177 ? 11.191 6.392 -8.002 1.00 96.88 177 ILE A O 1
ATOM 1400 N N . GLY A 1 178 ? 13.063 5.293 -8.578 1.00 94.25 178 GLY A N 1
ATOM 1401 C CA . GLY A 1 178 ? 13.787 5.509 -7.333 1.00 94.25 178 GLY A CA 1
ATOM 1402 C C . GLY A 1 178 ? 15.253 5.834 -7.591 1.00 94.25 178 GLY A C 1
ATOM 1403 O O . GLY A 1 178 ? 15.929 5.155 -8.364 1.00 94.25 178 GLY A O 1
ATOM 1404 N N . LEU A 1 179 ? 15.750 6.873 -6.918 1.00 92.06 179 LEU A N 1
ATOM 1405 C CA . LEU A 1 179 ? 17.164 7.258 -6.906 1.00 92.06 179 LEU A CA 1
ATOM 1406 C C . LEU A 1 179 ? 17.865 6.649 -5.692 1.00 92.06 179 LEU A C 1
ATOM 1408 O O . LEU A 1 179 ? 17.316 6.668 -4.593 1.00 92.06 179 LEU A O 1
ATOM 1412 N N . GLY A 1 180 ? 19.065 6.113 -5.878 1.00 90.19 180 GLY A N 1
ATOM 1413 C CA . GLY A 1 180 ? 19.830 5.410 -4.849 1.00 90.19 180 GLY A CA 1
ATOM 1414 C C . GLY A 1 180 ? 20.102 3.950 -5.205 1.00 90.19 180 GLY A C 1
ATOM 1415 O O . GLY A 1 180 ? 19.605 3.427 -6.199 1.00 90.19 180 GLY A O 1
ATOM 1416 N N . THR A 1 181 ? 20.913 3.297 -4.374 1.00 88.19 181 THR A N 1
ATOM 1417 C CA . THR A 1 181 ? 21.533 1.994 -4.674 1.00 88.19 181 THR A CA 1
ATOM 1418 C C . THR A 1 181 ? 20.915 0.809 -3.937 1.00 88.19 181 THR A C 1
ATOM 1420 O O . THR A 1 181 ? 21.377 -0.319 -4.080 1.00 88.19 181 THR A O 1
ATOM 1423 N N . THR A 1 182 ? 19.880 1.045 -3.132 1.00 91.00 182 THR A N 1
ATOM 1424 C CA . THR A 1 182 ? 19.299 0.041 -2.226 1.00 91.00 182 THR A CA 1
ATOM 1425 C C . THR A 1 182 ? 17.893 -0.398 -2.627 1.00 91.00 182 THR A C 1
ATOM 1427 O O . THR A 1 182 ? 17.253 -1.164 -1.904 1.00 91.00 182 THR A O 1
ATOM 1430 N N . TRP A 1 183 ? 17.389 0.071 -3.771 1.00 94.62 183 TRP A N 1
ATOM 1431 C CA . TRP A 1 183 ? 16.047 -0.268 -4.224 1.00 94.62 183 TRP A CA 1
ATOM 1432 C C . TRP A 1 183 ? 15.920 -1.753 -4.561 1.00 94.62 183 TRP A C 1
ATOM 1434 O O . TRP A 1 183 ? 16.797 -2.353 -5.173 1.00 94.62 183 TRP A O 1
ATOM 1444 N N . GLN A 1 184 ? 14.796 -2.330 -4.151 1.00 95.50 184 GLN A N 1
ATOM 1445 C CA . GLN A 1 184 ? 14.414 -3.710 -4.397 1.00 95.50 184 GLN A CA 1
ATOM 1446 C C . GLN A 1 184 ? 13.027 -3.713 -5.048 1.00 95.50 184 GLN A C 1
ATOM 1448 O O . GLN A 1 184 ? 12.245 -2.792 -4.788 1.00 95.50 184 GLN A O 1
ATOM 1453 N N . PRO A 1 185 ? 12.673 -4.758 -5.816 1.00 96.81 185 PRO A N 1
ATOM 1454 C CA . PRO A 1 185 ? 11.355 -4.903 -6.437 1.00 96.81 185 PRO A CA 1
ATOM 1455 C C . PRO A 1 185 ? 10.168 -4.599 -5.514 1.00 96.81 185 PRO A C 1
ATOM 1457 O O . PRO A 1 185 ? 9.231 -3.900 -5.893 1.00 96.81 185 PRO A O 1
ATOM 1460 N N . VAL A 1 186 ? 10.233 -5.084 -4.274 1.00 96.56 186 VAL A N 1
ATOM 1461 C CA . VAL A 1 186 ? 9.176 -4.914 -3.269 1.00 96.56 186 VAL A CA 1
ATOM 1462 C C . VAL A 1 186 ? 8.923 -3.461 -2.872 1.00 96.56 186 VAL A C 1
ATOM 1464 O O . VAL A 1 186 ? 7.786 -3.124 -2.560 1.00 96.56 186 VAL A O 1
ATOM 1467 N N . HIS A 1 187 ? 9.926 -2.582 -2.947 1.00 95.94 187 HIS A N 1
ATOM 1468 C CA . HIS A 1 187 ? 9.758 -1.177 -2.569 1.00 95.94 187 HIS A CA 1
ATOM 1469 C C . HIS A 1 187 ? 8.812 -0.432 -3.521 1.00 95.94 187 HIS A C 1
ATOM 1471 O O . HIS A 1 187 ? 8.103 0.476 -3.087 1.00 95.94 187 HIS A O 1
ATOM 1477 N N . ALA A 1 188 ? 8.750 -0.829 -4.798 1.00 97.94 188 ALA A N 1
ATOM 1478 C CA . ALA A 1 188 ? 7.768 -0.286 -5.736 1.00 97.94 188 ALA A CA 1
ATOM 1479 C C . ALA A 1 188 ? 6.341 -0.729 -5.368 1.00 97.94 188 ALA A C 1
ATOM 1481 O O . ALA A 1 188 ? 5.422 0.088 -5.378 1.00 97.94 188 ALA A O 1
ATOM 1482 N N . ILE A 1 189 ? 6.170 -1.996 -4.965 1.00 98.38 189 ILE A N 1
ATOM 1483 C CA . ILE A 1 189 ? 4.884 -2.531 -4.490 1.00 98.38 189 ILE A CA 1
ATOM 1484 C C . ILE A 1 189 ? 4.408 -1.762 -3.253 1.00 98.38 189 ILE A C 1
ATOM 1486 O O . ILE A 1 189 ? 3.266 -1.304 -3.233 1.00 98.38 189 ILE A O 1
ATOM 1490 N N . ASP A 1 190 ? 5.281 -1.564 -2.264 1.00 95.31 190 ASP A N 1
ATOM 1491 C CA . ASP A 1 190 ? 4.963 -0.804 -1.048 1.00 95.31 190 ASP A CA 1
ATOM 1492 C C . ASP A 1 190 ? 4.604 0.654 -1.379 1.00 95.31 190 ASP A C 1
ATOM 1494 O O . ASP A 1 190 ? 3.571 1.157 -0.938 1.00 95.31 190 ASP A O 1
ATOM 1498 N N . SER A 1 191 ? 5.398 1.307 -2.236 1.00 95.69 191 SER A N 1
ATOM 1499 C CA . SER A 1 191 ? 5.179 2.702 -2.648 1.00 95.69 191 SER A CA 1
ATOM 1500 C C . SER A 1 191 ? 3.831 2.893 -3.351 1.00 95.69 191 SER A C 1
ATOM 1502 O O . SER A 1 191 ? 3.086 3.829 -3.054 1.00 95.69 191 SER A O 1
ATOM 1504 N N . TRP A 1 192 ? 3.468 1.999 -4.278 1.00 97.88 192 TRP A N 1
ATOM 1505 C CA . TRP A 1 192 ? 2.153 2.057 -4.918 1.00 97.88 192 TRP A CA 1
ATOM 1506 C C . TRP A 1 192 ? 1.028 1.749 -3.938 1.00 97.88 192 TRP A C 1
ATOM 1508 O O . TRP A 1 192 ? -0.028 2.371 -4.020 1.00 97.88 192 TRP A O 1
ATOM 1518 N N . MET A 1 193 ? 1.259 0.861 -2.972 1.00 97.12 193 MET A N 1
ATOM 1519 C CA . MET A 1 193 ? 0.314 0.620 -1.889 1.00 97.12 193 MET A CA 1
ATOM 1520 C C . MET A 1 193 ? 0.198 1.791 -0.920 1.00 97.12 193 MET A C 1
ATOM 1522 O O . MET A 1 193 ? -0.771 1.815 -0.179 1.00 97.12 193 MET A O 1
ATOM 1526 N N . GLU A 1 194 ? 1.085 2.781 -0.904 1.00 94.00 194 GLU A N 1
ATOM 1527 C CA . GLU A 1 194 ? 0.900 4.040 -0.160 1.00 94.00 194 GLU A CA 1
ATOM 1528 C C . GLU A 1 194 ? 0.167 5.107 -0.984 1.00 94.00 194 GLU A C 1
ATOM 1530 O O . GLU A 1 194 ? -0.530 5.965 -0.441 1.00 94.00 194 GLU A O 1
ATOM 1535 N N . SER A 1 195 ? 0.248 5.013 -2.309 1.00 94.50 195 SER A N 1
ATOM 1536 C CA . SER A 1 195 ? -0.400 5.931 -3.235 1.00 94.50 195 SER A CA 1
ATOM 1537 C C . SER A 1 195 ? -1.829 5.497 -3.562 1.00 94.50 195 SER A C 1
ATOM 1539 O O . SER A 1 195 ? -2.044 4.489 -4.227 1.00 94.50 195 SER A O 1
ATOM 1541 N N . VAL A 1 196 ? -2.827 6.291 -3.158 1.00 95.81 196 VAL A N 1
ATOM 1542 C CA . VAL A 1 196 ? -4.255 5.961 -3.347 1.00 95.81 196 VAL A CA 1
ATOM 1543 C C . VAL A 1 196 ? -4.570 5.550 -4.790 1.00 95.81 196 VAL A C 1
ATOM 1545 O O . VAL A 1 196 ? -5.114 4.475 -4.995 1.00 95.81 196 VAL A O 1
ATOM 1548 N N . GLY A 1 197 ? -4.191 6.339 -5.800 1.00 93.00 197 GLY A N 1
ATOM 1549 C CA . GLY A 1 197 ? -4.521 6.026 -7.199 1.00 93.00 197 GLY A CA 1
ATOM 1550 C C . GLY A 1 197 ? -3.959 4.683 -7.685 1.00 93.00 197 GLY A C 1
ATOM 1551 O O . GLY A 1 197 ? -4.685 3.893 -8.285 1.00 93.00 197 GLY A O 1
ATOM 1552 N N . HIS A 1 198 ? -2.690 4.404 -7.379 1.00 96.38 198 HIS A N 1
ATOM 1553 C CA . HIS A 1 198 ? -2.013 3.169 -7.785 1.00 96.38 198 HIS A CA 1
ATOM 1554 C C . HIS A 1 198 ? -2.529 1.948 -7.007 1.00 96.38 198 HIS A C 1
ATOM 1556 O O . HIS A 1 198 ? -2.798 0.900 -7.601 1.00 96.38 198 HIS A O 1
ATOM 1562 N N . ARG A 1 199 ? -2.733 2.102 -5.689 1.00 96.94 199 ARG A N 1
ATOM 1563 C CA . ARG A 1 199 ? -3.298 1.084 -4.791 1.00 96.94 199 ARG A CA 1
ATOM 1564 C C . ARG A 1 199 ? -4.644 0.574 -5.292 1.00 96.94 199 ARG A C 1
ATOM 1566 O O . ARG A 1 199 ? -4.887 -0.629 -5.264 1.00 96.94 199 ARG A O 1
ATOM 1573 N N . LEU A 1 200 ? -5.530 1.473 -5.719 1.00 95.88 200 LEU A N 1
ATOM 1574 C CA . LEU A 1 200 ? -6.890 1.104 -6.122 1.00 95.88 200 LEU A CA 1
ATOM 1575 C C . LEU A 1 200 ? -6.903 0.154 -7.323 1.00 95.88 200 LEU A C 1
ATOM 1577 O O . LEU A 1 200 ? -7.697 -0.781 -7.341 1.00 95.88 200 LEU A O 1
ATOM 1581 N N . TRP A 1 201 ? -5.980 0.317 -8.273 1.00 95.69 201 TRP A N 1
ATOM 1582 C CA . TRP A 1 201 ? -5.832 -0.640 -9.371 1.00 95.69 201 TRP A CA 1
ATOM 1583 C C . TRP A 1 201 ? -5.293 -1.997 -8.902 1.00 95.69 201 TRP A C 1
ATOM 1585 O O . TRP A 1 201 ? -5.813 -3.039 -9.295 1.00 95.69 201 TRP A O 1
ATOM 1595 N N . MET A 1 202 ? -4.308 -2.007 -7.999 1.00 97.75 202 MET A N 1
ATOM 1596 C CA . MET A 1 202 ? -3.731 -3.244 -7.443 1.00 97.75 202 MET A CA 1
ATOM 1597 C C . MET A 1 202 ? -4.730 -4.048 -6.598 1.00 97.75 202 MET A C 1
ATOM 1599 O O . ME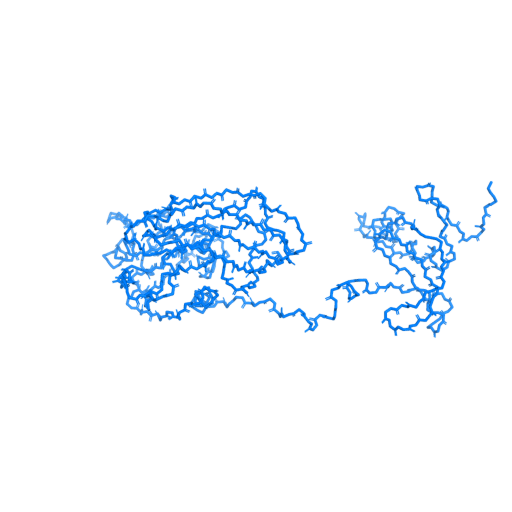T A 1 202 ? -4.647 -5.278 -6.520 1.00 97.75 202 MET A O 1
ATOM 1603 N N . LEU A 1 203 ? -5.681 -3.357 -5.967 1.00 97.25 203 LEU A N 1
ATOM 1604 C CA . LEU A 1 203 ? -6.738 -3.937 -5.140 1.00 97.25 203 LEU A CA 1
ATOM 1605 C C . LEU A 1 203 ? -8.071 -4.081 -5.878 1.00 97.25 203 LEU A C 1
ATOM 1607 O O . LEU A 1 203 ? -9.092 -4.359 -5.249 1.00 97.25 203 LEU A O 1
ATOM 1611 N N . TYR A 1 204 ? -8.083 -3.933 -7.201 1.00 95.81 204 TYR A N 1
ATOM 1612 C CA . TYR A 1 204 ? -9.301 -4.177 -7.950 1.00 95.81 204 TYR A CA 1
ATOM 1613 C C . TYR A 1 204 ? -9.644 -5.684 -7.888 1.00 95.81 204 TYR A C 1
ATOM 1615 O O . TYR A 1 204 ? -8.766 -6.532 -8.112 1.00 95.81 204 TYR A O 1
ATOM 1623 N N . PRO A 1 205 ? -10.891 -6.062 -7.546 1.00 94.06 205 PRO A N 1
ATOM 1624 C CA . PRO A 1 205 ? -11.230 -7.441 -7.182 1.00 94.06 205 PRO A CA 1
ATOM 1625 C C . PRO A 1 205 ? -11.197 -8.420 -8.359 1.00 94.06 205 PRO A C 1
ATOM 1627 O O . PRO A 1 205 ? -10.942 -9.605 -8.167 1.00 94.06 205 PRO A O 1
ATOM 1630 N N . THR A 1 206 ? -11.429 -7.934 -9.576 1.00 90.75 206 THR A N 1
ATOM 1631 C CA . THR A 1 206 ? -11.386 -8.729 -10.813 1.00 90.75 206 THR A CA 1
ATOM 1632 C C . THR A 1 206 ? -9.993 -8.866 -11.407 1.00 90.75 206 THR A C 1
ATOM 1634 O O . THR A 1 206 ? -9.832 -9.591 -12.387 1.00 90.75 206 THR A O 1
ATOM 1637 N N . LEU A 1 207 ? -8.986 -8.194 -10.845 1.00 94.50 207 LEU A N 1
ATOM 1638 C CA . LEU A 1 207 ? -7.609 -8.384 -11.272 1.00 94.50 207 LEU A CA 1
ATOM 1639 C C . LEU A 1 207 ? -7.210 -9.836 -10.976 1.00 94.50 207 LEU A C 1
ATOM 1641 O O . LEU A 1 207 ? -7.251 -10.264 -9.822 1.00 94.50 207 LEU A O 1
ATOM 1645 N N . GLN A 1 208 ? -6.856 -10.587 -12.017 1.00 93.62 208 GLN A N 1
ATOM 1646 C CA . GLN A 1 208 ? -6.474 -12.005 -11.926 1.00 93.62 208 GLN A CA 1
ATOM 1647 C C . GLN A 1 208 ? -5.037 -12.252 -12.375 1.00 93.62 208 GLN A C 1
ATOM 1649 O O . GLN A 1 208 ? -4.376 -13.155 -11.865 1.00 93.62 208 GLN A O 1
ATOM 1654 N N . VAL A 1 209 ? -4.559 -11.451 -13.323 1.00 97.00 209 VAL A N 1
ATOM 1655 C CA . VAL A 1 209 ? -3.262 -11.611 -13.973 1.00 97.00 209 VAL A CA 1
ATOM 1656 C C . VAL A 1 209 ? -2.587 -10.249 -14.050 1.00 97.00 209 VAL A C 1
ATOM 1658 O O . VAL A 1 209 ? -3.242 -9.266 -14.400 1.00 97.00 209 VAL A O 1
ATOM 1661 N N . VAL A 1 210 ? -1.299 -10.202 -13.718 1.00 98.44 210 VAL A N 1
ATOM 1662 C CA . VAL A 1 210 ? -0.455 -8.999 -13.744 1.00 98.44 210 VAL A CA 1
ATOM 1663 C C . VAL A 1 210 ? 0.878 -9.296 -14.425 1.00 98.44 210 VAL A C 1
ATOM 1665 O O . VAL A 1 210 ? 1.324 -10.441 -14.451 1.00 98.44 210 VAL A O 1
ATOM 1668 N N . GLY A 1 211 ? 1.540 -8.259 -14.931 1.00 98.50 211 GLY A N 1
ATOM 1669 C CA . GLY A 1 211 ? 2.947 -8.319 -15.331 1.00 98.50 211 GLY A CA 1
ATOM 1670 C C . GLY A 1 211 ? 3.763 -7.321 -14.537 1.00 98.50 211 GLY A C 1
ATOM 1671 O O . GLY A 1 211 ? 3.312 -6.196 -14.344 1.00 98.50 211 GLY A O 1
ATOM 1672 N N . PHE A 1 212 ? 4.951 -7.701 -14.083 1.00 98.88 212 PHE A N 1
ATOM 1673 C CA . PHE A 1 212 ? 5.818 -6.818 -13.311 1.00 98.88 212 PHE A CA 1
ATOM 1674 C C . PHE A 1 212 ? 7.232 -6.795 -13.877 1.00 98.88 212 PHE A C 1
ATOM 1676 O O . PHE A 1 212 ? 7.814 -7.828 -14.196 1.00 98.88 212 PHE A O 1
ATOM 1683 N N . GLY A 1 213 ? 7.802 -5.598 -13.958 1.00 98.75 213 GLY A N 1
ATOM 1684 C CA . GLY A 1 213 ? 9.184 -5.389 -14.352 1.00 98.75 213 GLY A CA 1
ATOM 1685 C C . GLY A 1 213 ? 9.890 -4.460 -13.386 1.00 98.75 213 GLY A C 1
ATOM 1686 O O . GLY A 1 213 ? 9.345 -3.425 -13.014 1.00 98.75 213 GLY A O 1
ATOM 1687 N N . PHE A 1 214 ? 11.120 -4.811 -13.022 1.00 98.75 214 PHE A N 1
ATOM 1688 C CA . PHE A 1 214 ? 12.020 -3.970 -12.243 1.00 98.75 214 PHE A CA 1
ATOM 1689 C C . PHE A 1 214 ? 13.383 -3.934 -12.925 1.00 98.75 214 PHE A C 1
ATOM 1691 O O . PHE A 1 214 ? 13.903 -4.972 -13.341 1.00 98.75 214 PHE A O 1
ATOM 1698 N N . TYR A 1 215 ? 13.963 -2.746 -13.035 1.00 98.56 215 TYR A N 1
ATOM 1699 C CA . TYR A 1 215 ? 15.269 -2.552 -13.644 1.00 98.56 215 TYR A CA 1
ATOM 1700 C C . TYR A 1 215 ? 16.099 -1.581 -12.815 1.00 98.56 215 TYR A C 1
ATOM 1702 O O . TYR A 1 215 ? 15.595 -0.544 -12.391 1.00 98.56 215 TYR A O 1
ATOM 1710 N N . THR A 1 216 ? 17.379 -1.902 -12.645 1.00 98.06 216 THR A N 1
ATOM 1711 C CA . THR A 1 216 ? 18.386 -1.018 -12.055 1.00 98.06 216 THR A CA 1
ATOM 1712 C C . THR A 1 216 ? 19.442 -0.724 -13.111 1.00 98.06 216 THR A C 1
ATOM 1714 O O . THR A 1 216 ? 19.936 -1.645 -13.766 1.00 98.06 216 THR A O 1
ATOM 1717 N N . THR A 1 217 ? 19.785 0.552 -13.278 1.00 97.50 217 THR A N 1
ATOM 1718 C CA . THR A 1 217 ? 20.832 1.002 -14.202 1.00 97.50 217 THR A CA 1
ATOM 1719 C C . THR A 1 217 ? 22.170 0.346 -13.874 1.00 97.50 217 THR A C 1
ATOM 1721 O O . THR A 1 217 ? 22.451 0.0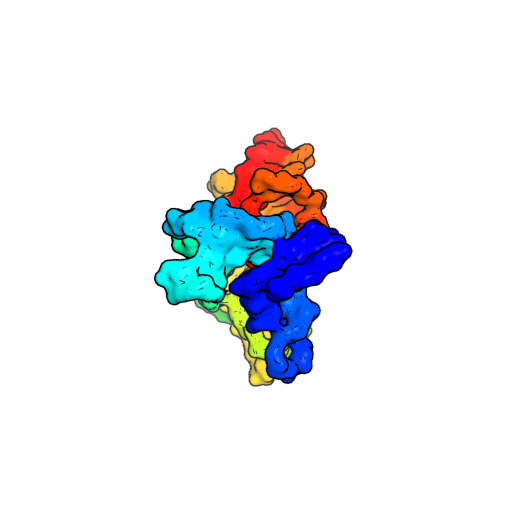01 -12.727 1.00 97.50 217 THR A O 1
ATOM 1724 N N . ALA A 1 218 ? 23.049 0.209 -14.869 1.00 95.56 218 ALA A N 1
ATOM 1725 C CA . ALA A 1 218 ? 24.336 -0.475 -14.692 1.00 95.56 218 ALA A CA 1
ATOM 1726 C C . ALA A 1 218 ? 25.234 0.148 -13.601 1.00 95.56 218 ALA A C 1
ATOM 1728 O O . ALA A 1 218 ? 26.023 -0.550 -12.970 1.00 95.56 218 ALA A O 1
ATOM 1729 N N . ASN A 1 219 ? 25.108 1.457 -13.359 1.00 92.81 219 ASN A N 1
ATOM 1730 C CA . ASN A 1 219 ? 25.820 2.160 -12.287 1.00 92.81 219 ASN A CA 1
ATOM 1731 C C . ASN A 1 219 ? 25.180 1.973 -10.894 1.00 92.81 219 ASN A C 1
ATOM 1733 O O . ASN A 1 219 ? 25.724 2.458 -9.906 1.00 92.81 219 ASN A O 1
ATOM 1737 N N . GLY A 1 220 ? 24.029 1.301 -10.809 1.00 92.06 220 GLY A N 1
ATOM 1738 C CA . GLY A 1 220 ? 23.311 1.006 -9.574 1.00 92.06 220 GLY A CA 1
ATOM 1739 C C . GLY A 1 220 ? 22.530 2.176 -8.978 1.00 92.06 220 GLY A C 1
ATOM 1740 O O . GLY A 1 220 ? 21.871 1.985 -7.967 1.00 92.06 220 GLY A O 1
ATOM 1741 N N . VAL A 1 221 ? 22.608 3.385 -9.543 1.00 92.56 221 VAL A N 1
ATOM 1742 C CA . VAL A 1 221 ? 22.155 4.617 -8.862 1.00 92.56 221 VAL A CA 1
ATOM 1743 C C . VAL A 1 221 ? 20.684 4.940 -9.128 1.00 92.56 221 VAL A C 1
ATOM 1745 O O . VAL A 1 221 ? 20.114 5.809 -8.470 1.00 92.56 221 VAL A O 1
ATOM 1748 N N . GLN A 1 222 ? 20.060 4.263 -10.088 1.00 95.00 222 GLN A N 1
ATOM 1749 C CA . GLN A 1 222 ? 18.671 4.487 -10.444 1.00 95.00 222 GLN A CA 1
ATOM 1750 C C . GLN A 1 222 ? 17.972 3.161 -10.696 1.00 95.00 222 GLN A C 1
ATOM 1752 O O . GLN A 1 222 ? 18.496 2.273 -11.364 1.00 95.00 222 GLN A O 1
ATOM 1757 N N . SER A 1 223 ? 16.772 3.029 -10.144 1.00 98.25 223 SER A N 1
ATOM 1758 C CA . SER A 1 223 ? 15.888 1.906 -10.417 1.00 98.25 223 SER A CA 1
ATOM 1759 C C . SER A 1 223 ? 14.524 2.403 -10.853 1.00 98.25 223 SER A C 1
ATOM 1761 O O . SER A 1 223 ? 14.091 3.482 -10.456 1.00 98.25 223 SER A O 1
ATOM 1763 N N . ALA A 1 224 ? 13.830 1.604 -11.646 1.00 98.69 224 ALA A N 1
ATOM 1764 C CA . ALA A 1 224 ? 12.444 1.846 -11.996 1.00 98.69 224 ALA A CA 1
ATOM 1765 C C . ALA A 1 224 ? 11.663 0.537 -12.000 1.00 98.69 224 ALA A C 1
ATOM 1767 O O . ALA A 1 224 ? 12.237 -0.551 -12.105 1.00 98.69 224 ALA A O 1
ATOM 1768 N N . ALA A 1 225 ? 10.347 0.660 -11.886 1.00 98.88 225 ALA A N 1
ATOM 1769 C CA . ALA A 1 225 ? 9.435 -0.463 -11.909 1.00 98.88 225 ALA A CA 1
ATOM 1770 C C . ALA A 1 225 ? 8.165 -0.117 -12.680 1.00 98.88 225 ALA A C 1
ATOM 1772 O O . ALA A 1 225 ? 7.707 1.027 -12.655 1.00 98.88 225 ALA A O 1
ATOM 1773 N N . ALA A 1 226 ? 7.577 -1.124 -13.313 1.00 98.81 226 ALA A N 1
ATOM 1774 C CA . ALA A 1 226 ? 6.254 -1.036 -13.907 1.00 98.81 226 ALA A CA 1
ATOM 1775 C C . ALA A 1 226 ? 5.431 -2.277 -13.543 1.00 98.81 226 ALA A C 1
ATOM 1777 O O . ALA A 1 226 ? 5.978 -3.378 -13.452 1.00 98.81 226 ALA A O 1
ATOM 1778 N N . LEU A 1 227 ? 4.131 -2.093 -13.315 1.00 98.81 227 LEU A N 1
ATOM 1779 C CA . LEU A 1 227 ? 3.191 -3.166 -12.983 1.00 98.81 227 LEU A CA 1
ATOM 1780 C C . LEU A 1 227 ? 1.932 -3.024 -13.834 1.00 98.81 227 LEU A C 1
ATOM 1782 O O . LEU A 1 227 ? 1.138 -2.119 -13.586 1.00 98.81 227 LEU A O 1
ATOM 1786 N N . ASP A 1 228 ? 1.737 -3.919 -14.797 1.00 98.69 228 ASP A N 1
ATOM 1787 C CA . ASP A 1 228 ? 0.515 -3.983 -15.593 1.00 98.69 228 ASP A CA 1
ATOM 1788 C C . ASP A 1 228 ? -0.647 -4.477 -14.727 1.00 98.69 228 ASP A C 1
ATOM 1790 O O . ASP A 1 228 ? -0.619 -5.584 -14.181 1.00 98.69 228 ASP A O 1
ATOM 1794 N N . VAL A 1 229 ? -1.662 -3.625 -14.609 1.00 96.56 229 VAL A N 1
ATOM 1795 C CA . VAL A 1 229 ? -2.899 -3.870 -13.857 1.00 96.56 229 VAL A CA 1
ATOM 1796 C C . VAL A 1 229 ? -4.145 -3.611 -14.707 1.00 96.56 229 VAL A C 1
ATOM 1798 O O . VAL A 1 229 ? -5.261 -3.734 -14.201 1.00 96.56 229 VAL A O 1
ATOM 1801 N N . LEU A 1 230 ? -3.976 -3.252 -15.988 1.00 95.44 230 LEU A N 1
ATOM 1802 C CA . LEU A 1 230 ? -5.066 -2.811 -16.862 1.00 95.44 230 LEU A CA 1
ATOM 1803 C C . LEU A 1 230 ? -5.223 -3.633 -18.143 1.00 95.44 230 LEU A C 1
ATOM 1805 O O . LEU A 1 230 ? -6.319 -3.630 -18.701 1.00 95.44 230 LEU A O 1
ATOM 1809 N N . SER A 1 231 ? -4.213 -4.391 -18.588 1.00 92.50 231 SER A N 1
ATOM 1810 C CA . SER A 1 231 ? -4.310 -5.182 -19.830 1.00 92.50 231 SER A CA 1
ATOM 1811 C C . SER A 1 231 ? -5.448 -6.208 -19.800 1.00 92.50 231 SER A C 1
ATOM 1813 O O . SER A 1 231 ? -6.020 -6.533 -20.837 1.00 92.50 231 SER A O 1
ATOM 1815 N N . ASN A 1 232 ? -5.809 -6.686 -18.606 1.00 88.50 232 ASN A N 1
ATOM 1816 C CA . ASN A 1 232 ? -6.945 -7.581 -18.375 1.00 88.50 232 ASN A CA 1
ATOM 1817 C C . ASN A 1 232 ? -8.018 -6.930 -17.490 1.00 88.50 232 ASN A C 1
ATOM 1819 O O . ASN A 1 232 ? -8.702 -7.619 -16.729 1.00 88.50 232 ASN A O 1
ATOM 1823 N N . PHE A 1 233 ? -8.139 -5.600 -17.534 1.00 89.62 233 PHE A N 1
ATOM 1824 C CA . PHE A 1 233 ? -9.107 -4.896 -16.707 1.00 89.62 233 PHE A CA 1
ATOM 1825 C C . PHE A 1 233 ? -10.531 -5.362 -17.013 1.00 89.62 233 PHE A C 1
ATOM 1827 O O . PHE A 1 233 ? -11.003 -5.341 -18.149 1.00 89.62 233 PHE A O 1
ATOM 1834 N N . ASN A 1 234 ? -11.237 -5.732 -15.954 1.00 88.06 234 ASN A N 1
ATOM 1835 C CA . ASN A 1 234 ? -12.659 -6.013 -15.974 1.00 88.06 234 ASN A CA 1
ATOM 1836 C C . ASN A 1 234 ? -13.291 -5.160 -14.881 1.00 88.06 234 ASN A C 1
ATOM 1838 O O . ASN A 1 234 ? -12.866 -5.223 -13.735 1.00 88.06 234 ASN A O 1
ATOM 1842 N N . GLU A 1 235 ? -14.321 -4.383 -15.196 1.00 83.25 235 GLU A N 1
ATOM 1843 C CA . GLU A 1 235 ? -14.906 -3.445 -14.236 1.00 83.25 235 GLU A CA 1
ATOM 1844 C C . GLU A 1 235 ? -15.629 -4.102 -13.041 1.00 83.25 235 GLU A C 1
ATOM 1846 O O . GLU A 1 235 ? -16.007 -3.401 -12.103 1.00 83.25 235 GLU A O 1
ATOM 1851 N N . GLY A 1 236 ? -15.800 -5.427 -13.017 1.00 86.12 236 GLY A N 1
ATOM 1852 C CA . GLY A 1 236 ? -16.303 -6.146 -11.843 1.00 86.12 236 GLY A CA 1
ATOM 1853 C C . GLY A 1 236 ? -17.769 -5.892 -11.537 1.00 86.12 236 GLY A C 1
ATOM 1854 O O . GLY A 1 236 ? -18.137 -5.760 -10.367 1.00 86.12 236 GLY A O 1
ATOM 1855 N N . VAL A 1 237 ? -18.597 -5.841 -12.586 1.00 85.00 237 VAL A N 1
ATOM 1856 C CA . VAL A 1 237 ? -20.061 -5.695 -12.488 1.00 85.00 237 VAL A CA 1
ATOM 1857 C C . VAL A 1 237 ? -20.664 -6.725 -11.534 1.00 85.00 237 VAL A C 1
ATOM 1859 O O . VAL A 1 237 ? -21.485 -6.367 -10.694 1.00 85.00 237 VAL A O 1
ATOM 1862 N N . ASP A 1 238 ? -20.190 -7.970 -11.615 1.00 85.31 238 ASP A N 1
ATOM 1863 C CA . ASP A 1 238 ? -20.736 -9.106 -10.868 1.00 85.31 238 ASP A CA 1
ATOM 1864 C C . ASP A 1 238 ? -20.010 -9.387 -9.544 1.00 85.31 238 ASP A C 1
ATOM 1866 O O . ASP A 1 238 ? -20.306 -10.379 -8.880 1.00 85.31 238 ASP A O 1
ATOM 1870 N N . TYR A 1 239 ? -19.044 -8.553 -9.135 1.00 91.38 239 TYR A N 1
ATOM 1871 C CA . TYR A 1 239 ? -18.334 -8.770 -7.875 1.00 91.38 239 TYR A CA 1
ATOM 1872 C C . TYR A 1 239 ? -19.244 -8.424 -6.680 1.00 91.38 239 TYR A C 1
ATOM 1874 O O . TYR A 1 239 ? -19.606 -7.259 -6.503 1.00 91.38 239 TYR A O 1
ATOM 1882 N N . PRO A 1 240 ? -19.605 -9.390 -5.814 1.00 90.62 240 PRO A N 1
ATOM 1883 C CA . PRO A 1 240 ? -20.565 -9.147 -4.737 1.00 90.62 240 PRO A CA 1
ATOM 1884 C C . PRO A 1 240 ? -19.938 -8.459 -3.515 1.00 90.62 240 PRO A C 1
ATOM 1886 O O . PRO A 1 240 ? -20.658 -7.999 -2.634 1.00 90.62 240 PRO A O 1
ATOM 1889 N N . GLY A 1 241 ? -18.603 -8.407 -3.435 1.00 91.00 241 GLY A N 1
ATOM 1890 C CA . GLY A 1 241 ? -17.860 -7.954 -2.257 1.00 91.00 241 GLY A CA 1
ATOM 1891 C C . GLY A 1 241 ? -17.575 -6.452 -2.202 1.00 91.00 241 GLY A C 1
ATOM 1892 O O . GLY A 1 241 ? -16.674 -6.044 -1.471 1.00 91.00 241 GLY A O 1
ATOM 1893 N N . TRP A 1 242 ? -18.267 -5.627 -2.992 1.00 94.12 242 TRP A N 1
ATOM 1894 C CA . TRP A 1 242 ? -18.112 -4.172 -2.930 1.00 94.12 242 TRP A CA 1
ATOM 1895 C C . TRP A 1 242 ? -18.652 -3.594 -1.603 1.00 94.12 242 TRP A C 1
ATOM 1897 O O . TRP A 1 242 ? -19.689 -4.053 -1.121 1.00 94.12 242 TRP A O 1
ATOM 1907 N N . PRO A 1 243 ? -18.030 -2.542 -1.034 1.00 96.94 243 PRO A N 1
ATOM 1908 C CA . PRO A 1 243 ? -16.738 -1.969 -1.404 1.00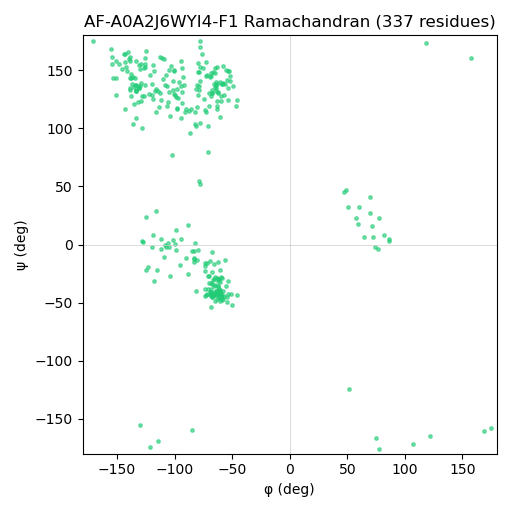 96.94 243 PRO A CA 1
ATOM 1909 C C . PRO A 1 243 ? -15.551 -2.811 -0.936 1.00 96.94 243 PRO A C 1
ATOM 1911 O O . PRO A 1 243 ? -15.576 -3.419 0.140 1.00 96.94 243 PRO A O 1
ATOM 1914 N N . VAL A 1 244 ? -14.452 -2.713 -1.681 1.00 97.75 244 VAL A N 1
ATOM 1915 C CA . VAL A 1 244 ? -13.146 -3.191 -1.221 1.00 97.75 244 VAL A CA 1
ATOM 1916 C C . VAL A 1 244 ? -12.547 -2.149 -0.278 1.00 97.75 244 VAL A C 1
ATOM 1918 O O . VAL A 1 244 ? -12.485 -0.958 -0.594 1.00 97.75 244 VAL A O 1
ATOM 1921 N N . ARG A 1 245 ? -12.126 -2.609 0.901 1.00 97.62 245 ARG A N 1
ATOM 1922 C CA . ARG A 1 245 ? -11.605 -1.790 2.002 1.00 97.62 245 ARG A CA 1
ATOM 1923 C C . ARG A 1 245 ? -10.109 -1.997 2.153 1.00 97.62 245 ARG A C 1
ATOM 1925 O O . ARG A 1 245 ? -9.644 -3.134 2.131 1.00 97.62 245 ARG A O 1
ATOM 1932 N N . TYR A 1 246 ? -9.376 -0.908 2.359 1.00 98.31 246 TYR A N 1
ATOM 1933 C CA . TYR A 1 246 ? -7.957 -0.976 2.682 1.00 98.31 246 TYR A CA 1
ATOM 1934 C C . TYR A 1 246 ? -7.499 0.218 3.544 1.00 98.31 246 TYR A C 1
ATOM 1936 O O . TYR A 1 246 ? -7.735 1.350 3.121 1.00 98.31 246 TYR A O 1
ATOM 1944 N N . PRO A 1 247 ? -6.817 0.027 4.691 1.00 98.19 247 PRO A N 1
ATOM 1945 C CA . PRO A 1 247 ? -6.518 -1.255 5.328 1.00 98.19 247 PRO A CA 1
ATOM 1946 C C . PRO A 1 247 ? -7.761 -2.107 5.590 1.00 98.19 247 PRO A C 1
ATOM 1948 O O . PRO A 1 247 ? -8.839 -1.582 5.883 1.00 98.19 247 PRO A O 1
ATOM 1951 N N . GLY A 1 248 ? -7.621 -3.416 5.404 1.00 96.50 248 GLY A N 1
ATOM 1952 C CA . GLY A 1 248 ? -8.725 -4.359 5.525 1.00 96.50 248 GLY A CA 1
ATOM 1953 C C . GLY A 1 248 ? -9.085 -4.681 6.973 1.00 96.50 248 GLY A C 1
ATOM 1954 O O . GLY A 1 248 ? -8.381 -4.319 7.917 1.00 96.50 248 GLY A O 1
ATOM 1955 N N . ALA A 1 249 ? -10.209 -5.374 7.155 1.00 94.31 249 ALA A N 1
ATOM 1956 C CA . ALA A 1 249 ? -10.652 -5.804 8.477 1.00 94.31 249 ALA A CA 1
ATOM 1957 C C . ALA A 1 249 ? -9.638 -6.770 9.106 1.00 94.31 249 ALA A C 1
ATOM 1959 O O . ALA A 1 249 ? -9.230 -7.745 8.479 1.00 94.31 249 ALA A O 1
ATOM 1960 N N . ASN A 1 250 ? -9.262 -6.500 10.355 1.00 93.06 250 ASN A N 1
ATOM 1961 C CA . ASN A 1 250 ? -8.267 -7.242 11.130 1.00 93.06 250 ASN A CA 1
ATOM 1962 C C . ASN A 1 250 ? -6.868 -7.270 10.486 1.00 93.06 250 ASN A C 1
ATOM 1964 O O . ASN A 1 250 ? -6.040 -8.104 10.855 1.00 93.06 250 ASN A O 1
ATOM 1968 N N . GLN A 1 251 ? -6.585 -6.374 9.530 1.00 94.38 251 GLN A N 1
ATOM 1969 C CA . GLN A 1 251 ? -5.244 -6.236 8.970 1.00 94.38 251 GLN A CA 1
ATOM 1970 C C . GLN A 1 251 ? -4.273 -5.794 10.066 1.00 94.38 251 GLN A C 1
ATOM 1972 O O . GLN A 1 251 ? -4.591 -4.911 10.857 1.00 94.38 251 GLN A O 1
ATOM 1977 N N . GLN A 1 252 ? -3.082 -6.385 10.080 1.00 90.62 252 GLN A N 1
ATOM 1978 C CA . GLN A 1 252 ? -2.000 -6.035 10.997 1.00 90.62 252 GLN A CA 1
ATOM 1979 C C . GLN A 1 252 ? -0.849 -5.363 10.249 1.00 90.62 252 GLN A C 1
ATOM 1981 O O . GLN A 1 252 ? -0.718 -5.526 9.033 1.00 90.62 252 GLN A O 1
ATOM 1986 N N . GLY A 1 253 ? 0.003 -4.648 10.985 1.00 88.75 253 GLY A N 1
ATOM 1987 C CA . GLY A 1 253 ? 1.221 -4.047 10.440 1.00 88.75 253 GLY A CA 1
ATOM 1988 C C . GLY A 1 253 ? 0.961 -2.885 9.481 1.00 88.75 253 GLY A C 1
ATOM 1989 O O . GLY A 1 253 ? 1.761 -2.647 8.582 1.00 88.75 253 GLY A O 1
ATOM 1990 N N . VAL A 1 254 ? -0.162 -2.176 9.633 1.00 94.19 254 VAL A N 1
ATOM 1991 C CA . VAL A 1 254 ? -0.412 -0.946 8.868 1.00 94.19 254 VAL A CA 1
ATOM 1992 C C . VAL A 1 254 ? 0.583 0.129 9.324 1.00 94.19 254 VAL A C 1
ATOM 1994 O O . VAL A 1 254 ? 0.695 0.337 10.529 1.00 94.19 254 VAL A O 1
ATOM 1997 N N . PRO A 1 255 ? 1.296 0.829 8.427 1.00 93.12 255 PRO A N 1
ATOM 1998 C CA . PRO A 1 255 ? 2.263 1.842 8.841 1.00 93.12 255 PRO A CA 1
ATOM 1999 C C . PRO A 1 255 ? 1.661 2.896 9.780 1.00 93.12 255 PRO A C 1
ATOM 2001 O O . PRO A 1 255 ? 0.580 3.431 9.516 1.00 93.12 255 PRO A O 1
ATOM 2004 N N . ALA A 1 256 ? 2.379 3.213 10.860 1.00 94.12 256 ALA A N 1
ATOM 2005 C CA . ALA A 1 256 ? 2.021 4.246 11.834 1.00 94.12 256 ALA A CA 1
ATOM 2006 C C . ALA A 1 256 ? 2.341 5.660 11.304 1.00 94.12 256 ALA A C 1
ATOM 2008 O O . ALA A 1 256 ? 3.042 6.459 11.920 1.00 94.12 256 ALA A O 1
ATOM 2009 N N . THR A 1 257 ? 1.859 5.960 10.099 1.00 95.00 257 THR A N 1
ATOM 2010 C CA . THR A 1 257 ? 2.098 7.213 9.373 1.00 95.00 257 THR A CA 1
ATOM 2011 C C . THR A 1 257 ? 0.771 7.901 9.061 1.00 95.00 257 THR A C 1
ATOM 2013 O O . THR A 1 257 ? -0.294 7.469 9.513 1.00 95.00 257 THR A O 1
ATOM 2016 N N . ILE A 1 258 ? 0.801 9.002 8.301 1.00 96.94 258 ILE A N 1
ATOM 2017 C CA . ILE A 1 258 ? -0.412 9.543 7.674 1.00 96.94 258 ILE A CA 1
ATOM 2018 C C . ILE A 1 258 ? -0.812 8.572 6.559 1.00 96.94 258 ILE A C 1
ATOM 2020 O O . ILE A 1 258 ? -0.481 8.761 5.390 1.00 96.94 258 ILE A O 1
ATOM 2024 N N . TYR A 1 259 ? -1.466 7.479 6.948 1.00 96.62 259 TYR A N 1
ATOM 2025 C CA . TYR A 1 259 ? -1.785 6.376 6.055 1.00 96.62 259 TYR A CA 1
ATOM 2026 C C . TYR A 1 259 ? -3.229 6.499 5.555 1.00 96.62 259 TYR A C 1
ATOM 2028 O O . TYR A 1 259 ? -4.160 6.430 6.365 1.00 96.62 259 TYR A O 1
ATOM 2036 N N . PRO A 1 260 ? -3.463 6.670 4.239 1.00 97.56 260 PRO A N 1
ATOM 2037 C CA . PRO A 1 260 ? -4.815 6.789 3.709 1.00 97.56 260 PRO A CA 1
ATOM 2038 C C . PRO A 1 260 ? -5.623 5.508 3.921 1.00 97.56 260 PRO A C 1
ATOM 2040 O O . PRO A 1 260 ? -5.154 4.409 3.612 1.00 97.56 260 PRO A O 1
ATOM 2043 N N . ILE A 1 261 ? -6.866 5.656 4.369 1.00 98.50 261 ILE A N 1
ATOM 2044 C CA . ILE A 1 261 ? -7.847 4.577 4.493 1.00 98.50 261 ILE A CA 1
ATOM 2045 C C . ILE A 1 261 ? -8.845 4.731 3.348 1.00 98.50 261 ILE A C 1
ATOM 2047 O O . ILE A 1 261 ? -9.347 5.821 3.094 1.00 98.50 261 ILE A O 1
ATOM 2051 N N . THR A 1 262 ? -9.128 3.651 2.634 1.00 98.44 262 THR A N 1
ATOM 2052 C CA . THR A 1 262 ? -9.878 3.673 1.377 1.00 98.44 262 THR A CA 1
ATOM 2053 C C . THR A 1 262 ? -11.018 2.666 1.382 1.00 98.44 262 THR A C 1
ATOM 2055 O O . THR A 1 262 ? -10.856 1.532 1.833 1.00 98.44 262 THR A O 1
ATOM 2058 N N . LEU A 1 263 ? -12.159 3.082 0.839 1.00 98.25 263 LEU A N 1
ATOM 2059 C CA . LEU A 1 263 ? -13.218 2.206 0.355 1.00 98.25 263 LEU A CA 1
ATOM 2060 C C . LEU A 1 263 ? -13.375 2.500 -1.126 1.00 98.25 263 LEU A C 1
ATOM 2062 O O . LEU A 1 263 ? -13.542 3.663 -1.482 1.00 98.25 263 LEU A O 1
ATOM 2066 N N . HIS A 1 264 ? -13.355 1.490 -1.983 1.00 96.00 264 HIS A N 1
ATOM 2067 C CA . HIS A 1 264 ? -13.613 1.710 -3.400 1.00 96.00 264 HIS A CA 1
ATOM 2068 C C . HIS A 1 264 ? -14.647 0.746 -3.955 1.00 96.00 264 HIS A C 1
ATOM 2070 O O . HIS A 1 264 ? -14.824 -0.372 -3.466 1.00 96.00 264 HIS A O 1
ATOM 2076 N N . TRP A 1 265 ? -15.345 1.248 -4.964 1.00 95.38 265 TRP A N 1
ATOM 2077 C CA . TRP A 1 265 ? -16.357 0.562 -5.745 1.00 95.38 265 TRP A CA 1
ATOM 2078 C C . TRP A 1 265 ? -15.867 0.407 -7.183 1.00 95.38 265 TRP A C 1
ATOM 2080 O O . TRP A 1 265 ? -14.702 0.655 -7.502 1.00 95.38 265 TRP A O 1
ATOM 2090 N N . ARG A 1 266 ? -16.789 -0.000 -8.054 1.00 93.56 266 ARG A N 1
ATOM 2091 C CA . ARG A 1 266 ? -16.576 -0.067 -9.491 1.00 93.56 266 ARG A CA 1
ATOM 2092 C C . ARG A 1 266 ? -16.041 1.254 -10.032 1.00 93.56 266 ARG A C 1
ATOM 2094 O O . ARG A 1 266 ? -16.493 2.328 -9.640 1.00 93.56 266 ARG A O 1
ATOM 2101 N N . TYR A 1 267 ? -15.108 1.150 -10.971 1.00 92.44 267 TYR A N 1
ATOM 2102 C CA . TYR A 1 267 ? -14.493 2.305 -11.618 1.00 92.44 267 TYR A CA 1
ATOM 2103 C C . TYR A 1 267 ? -15.524 3.182 -12.349 1.00 92.44 267 TYR A C 1
ATOM 2105 O O . TYR A 1 267 ? -15.501 4.409 -12.253 1.00 92.44 267 TYR A O 1
ATOM 2113 N N . PHE A 1 268 ? -16.468 2.545 -13.044 1.00 90.94 268 PHE A N 1
ATOM 2114 C CA . PHE A 1 268 ? -17.591 3.219 -13.684 1.00 90.94 268 PHE A CA 1
ATOM 2115 C C . PHE A 1 268 ? -18.806 3.265 -12.752 1.00 90.94 268 PHE A C 1
ATOM 2117 O O . PHE A 1 268 ? -19.076 2.317 -12.015 1.00 90.94 268 PHE A O 1
ATOM 2124 N N . GLY A 1 269 ? -19.559 4.363 -12.818 1.00 88.44 269 GLY A N 1
ATOM 2125 C CA . GLY A 1 269 ? -20.754 4.590 -12.004 1.00 88.44 269 GLY A CA 1
ATOM 2126 C C . GLY A 1 269 ? -20.667 5.856 -11.156 1.00 88.44 269 GLY A C 1
ATOM 2127 O O . GLY A 1 269 ? -19.833 6.737 -11.394 1.00 88.44 269 GLY A O 1
ATOM 2128 N N . ASN A 1 270 ? -21.561 5.954 -10.175 1.00 92.81 270 ASN A N 1
ATOM 2129 C CA . ASN A 1 270 ? -21.637 7.110 -9.289 1.00 92.81 270 ASN A CA 1
ATOM 2130 C C . ASN A 1 270 ? -20.549 7.063 -8.214 1.00 92.81 270 ASN A C 1
ATOM 2132 O O . ASN A 1 270 ? -20.106 5.996 -7.793 1.00 92.81 270 ASN A O 1
ATOM 2136 N N . ALA A 1 271 ? -20.139 8.235 -7.732 1.00 95.06 271 ALA A N 1
ATOM 2137 C CA . ALA A 1 271 ? -19.385 8.308 -6.488 1.00 95.06 271 ALA A CA 1
ATOM 2138 C C . ALA A 1 271 ? -20.324 8.012 -5.300 1.00 95.06 271 ALA A C 1
ATOM 2140 O O . ALA A 1 271 ? -21.502 8.382 -5.353 1.00 95.06 271 ALA A O 1
ATOM 2141 N N . PRO A 1 272 ? -19.839 7.358 -4.231 1.00 97.38 272 PRO A N 1
ATOM 2142 C CA . PRO A 1 272 ? -20.613 7.231 -3.003 1.00 97.38 272 PRO A CA 1
ATOM 2143 C C . PRO A 1 272 ? -20.860 8.611 -2.381 1.00 97.38 272 PRO A C 1
ATOM 2145 O O . PRO A 1 272 ? -20.059 9.530 -2.533 1.00 97.38 272 PRO A O 1
ATOM 2148 N N . VAL A 1 273 ? -21.951 8.740 -1.634 1.00 97.94 273 VAL A N 1
ATOM 2149 C CA . VAL A 1 273 ? -22.237 9.903 -0.790 1.00 97.94 273 VAL A CA 1
ATOM 2150 C C . VAL A 1 273 ? -21.865 9.547 0.640 1.00 97.94 273 VAL A C 1
ATOM 2152 O O . VAL A 1 273 ? -22.315 8.528 1.157 1.00 97.94 273 VAL A O 1
ATOM 2155 N N . VAL A 1 274 ? -21.066 10.388 1.291 1.00 98.38 274 VAL A N 1
ATOM 2156 C CA . VAL A 1 274 ? -20.673 10.202 2.693 1.00 98.38 274 VAL A CA 1
ATOM 2157 C C . VAL A 1 274 ? -21.517 11.104 3.582 1.00 98.38 274 VAL A C 1
ATOM 2159 O O . VAL A 1 274 ? -21.611 12.303 3.337 1.00 98.38 274 VAL A O 1
ATOM 2162 N N . THR A 1 275 ? -22.116 10.532 4.624 1.00 98.19 275 THR A N 1
ATOM 2163 C CA . THR A 1 275 ? -22.924 11.272 5.609 1.00 98.19 275 THR A CA 1
ATOM 2164 C C . THR A 1 275 ? -22.318 11.254 7.006 1.00 98.19 275 THR A C 1
ATOM 2166 O O . THR A 1 275 ? -22.650 12.113 7.817 1.00 98.19 275 THR A O 1
ATOM 2169 N N . ALA A 1 276 ? -21.451 10.285 7.310 1.00 97.94 276 ALA A N 1
ATOM 2170 C CA . ALA A 1 276 ? -20.762 10.201 8.592 1.00 97.94 276 ALA A CA 1
ATOM 2171 C C . ALA A 1 276 ? -19.433 9.454 8.460 1.00 97.94 276 ALA A C 1
ATOM 2173 O O . ALA A 1 276 ? -19.352 8.449 7.753 1.00 97.94 276 ALA A O 1
ATOM 2174 N N . THR A 1 277 ? -18.421 9.900 9.201 1.00 98.19 277 THR A N 1
ATOM 2175 C CA . THR A 1 277 ? -17.166 9.170 9.394 1.00 98.19 277 THR A CA 1
ATOM 2176 C C . THR A 1 277 ? -16.713 9.246 10.844 1.00 98.19 277 THR A C 1
ATOM 2178 O O . THR A 1 277 ? -16.876 10.261 11.518 1.00 98.19 277 THR A O 1
ATOM 2181 N N . GLU A 1 278 ? -16.135 8.155 11.328 1.00 98.06 278 GLU A N 1
ATOM 2182 C CA . GLU A 1 278 ? -15.485 8.062 12.631 1.00 98.06 278 GLU A CA 1
ATOM 2183 C C . GLU A 1 278 ? -14.148 7.353 12.425 1.00 98.06 278 GLU A C 1
ATOM 2185 O O . GLU A 1 278 ? -14.083 6.313 11.766 1.00 98.06 278 GLU A O 1
ATOM 2190 N N . LEU A 1 279 ? -13.086 7.912 12.993 1.00 98.31 279 LEU A N 1
ATOM 2191 C CA . LEU A 1 279 ? -11.776 7.286 13.059 1.00 98.31 279 LEU A CA 1
ATOM 2192 C C . LEU A 1 279 ? -11.297 7.418 14.499 1.00 98.31 279 LEU A C 1
ATOM 2194 O O . LEU A 1 279 ? -11.253 8.535 15.017 1.00 98.31 279 LEU A O 1
ATOM 2198 N N . ARG A 1 280 ? -10.983 6.307 15.164 1.00 97.62 280 ARG A N 1
ATOM 2199 C CA . ARG A 1 280 ? -10.593 6.323 16.581 1.00 97.62 280 ARG A CA 1
ATOM 2200 C C . ARG A 1 280 ? -9.657 5.189 16.948 1.00 97.62 280 ARG A C 1
ATOM 2202 O O . ARG A 1 280 ? -9.661 4.143 16.307 1.00 97.62 280 ARG A O 1
ATOM 2209 N N . VAL A 1 281 ? -8.922 5.371 18.035 1.00 96.94 281 VAL A N 1
ATOM 2210 C CA . VAL A 1 281 ? -8.238 4.266 18.712 1.00 96.94 281 VAL A CA 1
ATOM 2211 C C . VAL A 1 281 ? -9.264 3.503 19.550 1.00 96.94 281 VAL A C 1
ATOM 2213 O O . VAL A 1 281 ? -10.054 4.115 20.270 1.00 96.94 281 VAL A O 1
ATOM 2216 N N . VAL A 1 282 ? -9.277 2.172 19.475 1.00 91.06 282 VAL A N 1
ATOM 2217 C CA . VAL A 1 282 ? -10.150 1.340 20.318 1.00 91.06 282 VAL A CA 1
ATOM 2218 C C . VAL A 1 282 ? -9.820 1.585 21.793 1.00 91.06 282 VAL A C 1
ATOM 2220 O O . VAL A 1 282 ? -8.672 1.453 22.204 1.00 91.06 282 VAL A O 1
ATOM 2223 N N . GLY A 1 283 ? -10.827 1.975 22.582 1.00 85.19 283 GLY A N 1
ATOM 2224 C CA . GLY A 1 283 ? -10.651 2.355 23.991 1.00 85.19 283 GLY A CA 1
ATOM 2225 C C . GLY A 1 283 ? -9.952 3.705 24.208 1.00 85.19 283 GLY A C 1
ATOM 2226 O O . GLY A 1 283 ? -9.649 4.048 25.347 1.00 85.19 283 GLY A O 1
ATOM 2227 N N . GLY A 1 284 ? -9.697 4.465 23.139 1.00 86.88 284 GLY A N 1
ATOM 2228 C CA . GLY A 1 284 ? -8.943 5.713 23.171 1.00 86.88 284 GLY A CA 1
ATOM 2229 C C . GLY A 1 284 ? -9.646 6.877 22.473 1.00 86.88 284 GLY A C 1
ATOM 2230 O O . GLY A 1 284 ? -10.872 6.941 22.377 1.00 86.88 284 GLY A O 1
ATOM 2231 N N . ALA A 1 285 ? -8.841 7.839 22.020 1.00 89.12 285 ALA A N 1
ATOM 2232 C CA . ALA A 1 285 ? -9.321 9.097 21.465 1.00 89.12 285 ALA A CA 1
ATOM 2233 C C . ALA A 1 285 ? -9.801 8.984 20.008 1.00 89.12 285 ALA A C 1
ATOM 2235 O O . ALA A 1 285 ? -9.354 8.136 19.228 1.00 89.12 285 ALA A O 1
ATOM 2236 N N . MET A 1 286 ? -10.675 9.922 19.641 1.00 97.00 286 MET A N 1
ATOM 2237 C CA . MET A 1 286 ? -11.007 10.234 18.254 1.00 97.00 286 MET A CA 1
ATOM 2238 C C . MET A 1 286 ? -9.781 10.793 17.529 1.00 97.00 286 MET A C 1
ATOM 2240 O O . MET A 1 286 ? -9.085 11.663 18.051 1.00 97.00 286 MET A O 1
ATOM 2244 N N . LEU A 1 287 ? -9.549 10.322 16.308 1.00 97.88 287 LEU A N 1
ATOM 2245 C CA . LEU A 1 287 ? -8.478 10.780 15.434 1.00 97.88 287 LEU A CA 1
ATOM 2246 C C . LEU A 1 287 ? -9.046 11.803 14.436 1.00 97.88 287 LEU A C 1
ATOM 2248 O O . LEU A 1 287 ? -9.926 11.455 13.635 1.00 97.88 287 LEU A O 1
ATOM 2252 N N . PRO A 1 288 ? -8.573 13.063 14.457 1.00 98.19 288 PRO A N 1
ATOM 2253 C CA . PRO A 1 288 ? -8.963 14.054 13.461 1.00 98.19 288 PRO A CA 1
ATOM 2254 C C . PRO A 1 288 ? -8.592 13.575 12.054 1.00 98.19 288 PRO A C 1
ATOM 2256 O O . PRO A 1 288 ? -7.515 13.014 11.849 1.00 98.19 288 PRO A O 1
ATOM 2259 N N . HIS A 1 289 ? -9.480 13.784 11.087 1.00 98.62 289 HIS A N 1
ATOM 2260 C CA . HIS A 1 289 ? -9.300 13.301 9.720 1.00 98.62 289 HIS A CA 1
ATOM 2261 C C . HIS A 1 289 ? -10.074 14.155 8.715 1.00 98.62 289 HIS A C 1
ATOM 2263 O O . HIS A 1 289 ? -11.014 14.868 9.072 1.00 98.62 289 HIS A O 1
ATOM 2269 N N . THR A 1 290 ? -9.685 14.052 7.449 1.00 98.50 290 THR A N 1
ATOM 2270 C CA . THR A 1 290 ? -10.445 14.564 6.307 1.00 98.50 290 THR A CA 1
ATOM 2271 C C . THR A 1 290 ? -11.024 13.409 5.502 1.00 98.50 290 THR A C 1
ATOM 2273 O O . THR A 1 290 ? -10.565 12.268 5.602 1.00 98.50 290 THR A O 1
ATOM 2276 N N . VAL A 1 291 ? -12.056 13.703 4.712 1.00 98.38 291 VAL A N 1
ATOM 2277 C CA . VAL A 1 291 ? -12.731 12.728 3.853 1.00 98.38 291 VAL A CA 1
ATOM 2278 C C . VAL A 1 291 ? -12.909 13.330 2.469 1.00 98.38 291 VAL A C 1
ATOM 2280 O O . VAL A 1 291 ? -13.296 14.491 2.349 1.00 98.38 291 VAL A O 1
ATOM 2283 N N . SER A 1 292 ? -12.655 12.537 1.432 1.00 97.88 292 SER A N 1
ATOM 2284 C CA . SER A 1 292 ? -12.933 12.904 0.044 1.00 97.88 292 SER A CA 1
ATOM 2285 C C . SER A 1 292 ? -13.536 11.728 -0.716 1.00 97.88 292 SER A C 1
ATOM 2287 O O . SER A 1 292 ? -13.190 10.571 -0.474 1.00 97.88 292 SER A O 1
ATOM 2289 N N . THR A 1 293 ? -14.423 12.037 -1.657 1.00 97.75 293 THR A N 1
ATOM 2290 C CA . THR A 1 293 ? -14.921 11.105 -2.682 1.00 97.75 293 THR A CA 1
ATOM 2291 C C . THR A 1 293 ? -14.356 11.416 -4.068 1.00 97.75 293 THR A C 1
ATOM 2293 O O . THR A 1 293 ? -14.662 10.716 -5.030 1.00 97.75 293 THR A O 1
ATOM 2296 N N . ASP A 1 294 ? -13.545 12.471 -4.177 1.00 95.69 294 ASP A N 1
ATOM 2297 C CA . ASP A 1 294 ? -12.779 12.807 -5.372 1.00 95.69 294 ASP A CA 1
ATOM 2298 C C . ASP A 1 294 ? -11.447 12.053 -5.320 1.00 95.69 294 ASP A C 1
ATOM 2300 O O . ASP A 1 294 ? -10.516 12.441 -4.606 1.00 95.69 294 ASP A O 1
ATOM 2304 N N . LEU A 1 295 ? -11.410 10.893 -5.981 1.00 94.50 295 LEU A N 1
ATOM 2305 C CA . LEU A 1 295 ? -10.251 10.007 -6.000 1.00 94.50 295 LEU A CA 1
ATOM 2306 C C . LEU A 1 295 ? -9.450 10.171 -7.300 1.00 94.50 295 LEU A C 1
ATOM 2308 O O . LEU A 1 295 ? -10.031 10.422 -8.360 1.00 94.50 295 LEU A O 1
ATOM 2312 N N . PRO A 1 296 ? -8.118 9.963 -7.254 1.00 91.25 296 PRO A N 1
ATOM 2313 C CA . PRO A 1 296 ? -7.262 10.084 -8.428 1.00 91.25 296 PRO A CA 1
ATOM 2314 C C . PRO A 1 296 ? -7.743 9.242 -9.613 1.00 91.25 296 PRO A C 1
ATOM 2316 O O . PRO A 1 296 ? -8.293 8.156 -9.437 1.00 91.25 296 PRO A O 1
ATOM 2319 N N . VAL A 1 297 ? -7.475 9.723 -10.831 1.00 86.75 297 VAL A N 1
ATOM 2320 C CA . VAL A 1 297 ? -7.716 8.984 -12.088 1.00 86.75 297 VAL A CA 1
ATOM 2321 C C . VAL A 1 297 ? -9.187 8.557 -12.265 1.00 86.75 297 VAL A C 1
ATOM 2323 O O . VAL A 1 297 ? -9.491 7.630 -13.007 1.00 86.75 297 VAL A O 1
ATOM 2326 N N . GLY A 1 298 ? -10.125 9.234 -11.594 1.00 88.88 298 GLY A N 1
ATOM 2327 C CA . GLY A 1 298 ? -11.564 9.023 -11.761 1.00 88.88 298 GLY A CA 1
ATOM 2328 C C . GLY A 1 298 ? -12.157 7.848 -10.979 1.00 88.88 298 GLY A C 1
ATOM 2329 O O . GLY A 1 298 ? -13.341 7.558 -11.177 1.00 88.88 298 GLY A O 1
ATOM 2330 N N . HIS A 1 299 ? -11.393 7.208 -10.087 1.00 94.12 299 HIS A N 1
ATOM 2331 C CA . HIS A 1 299 ? -11.880 6.123 -9.223 1.00 94.12 299 HIS A CA 1
ATOM 2332 C C . HIS A 1 299 ? -13.128 6.523 -8.417 1.00 94.12 299 HIS A C 1
ATOM 2334 O O . HIS A 1 299 ? -13.302 7.686 -8.049 1.00 94.12 299 HIS A O 1
ATOM 2340 N N . LYS A 1 300 ? -14.006 5.556 -8.114 1.00 95.56 300 LYS A N 1
ATOM 2341 C CA . LYS A 1 300 ? -15.197 5.774 -7.274 1.00 95.56 300 LYS A CA 1
ATOM 2342 C C . LYS A 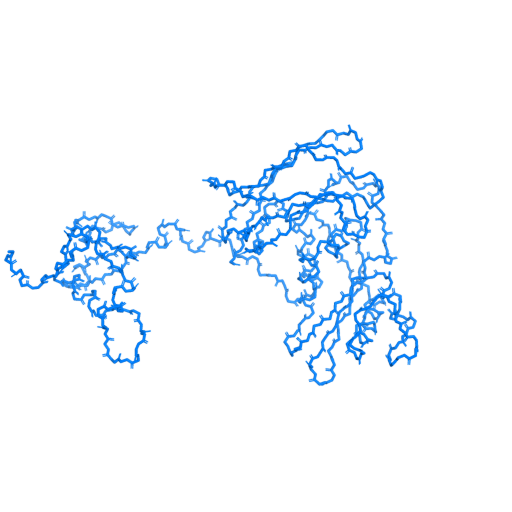1 300 ? -14.998 5.163 -5.904 1.00 95.56 300 LYS A C 1
ATOM 2344 O O . LYS A 1 300 ? -14.766 3.964 -5.761 1.00 95.56 300 LYS A O 1
ATOM 2349 N N . GLY A 1 301 ? -15.113 5.995 -4.881 1.00 97.31 301 GLY A N 1
ATOM 2350 C CA . GLY A 1 301 ? -14.863 5.553 -3.527 1.00 97.31 301 GLY A CA 1
ATOM 2351 C C . GLY A 1 301 ? -14.774 6.692 -2.538 1.00 97.31 301 GLY A C 1
ATOM 2352 O O . GLY A 1 301 ? -15.263 7.791 -2.777 1.00 97.31 301 GLY A O 1
ATOM 2353 N N . ILE A 1 302 ? -14.163 6.374 -1.409 1.00 98.50 302 ILE A N 1
ATOM 2354 C CA . ILE A 1 302 ? -13.968 7.242 -0.262 1.00 98.50 302 ILE A CA 1
ATOM 2355 C C . ILE A 1 302 ? -12.513 7.082 0.153 1.00 98.50 302 ILE A C 1
ATOM 2357 O O . ILE A 1 302 ? -12.037 5.956 0.313 1.00 98.50 302 ILE A O 1
ATOM 2361 N N . VAL A 1 303 ? -11.827 8.197 0.367 1.00 98.44 303 VAL A N 1
ATOM 2362 C CA . VAL A 1 303 ? -10.553 8.235 1.080 1.00 98.44 303 VAL A CA 1
ATOM 2363 C C . VAL A 1 303 ? -10.733 9.012 2.375 1.00 98.44 303 VAL A C 1
ATOM 2365 O O . VAL A 1 303 ? -11.315 10.095 2.389 1.00 98.44 303 VAL A O 1
ATOM 2368 N N . ILE A 1 304 ? -10.234 8.438 3.461 1.00 98.62 304 ILE A N 1
ATOM 2369 C CA . ILE A 1 304 ? -10.125 9.054 4.776 1.00 98.62 304 ILE A CA 1
ATOM 2370 C C . ILE A 1 304 ? -8.637 9.255 5.038 1.00 98.62 304 ILE A C 1
ATOM 2372 O O . ILE A 1 304 ? -7.861 8.298 4.969 1.00 98.62 304 ILE A O 1
ATOM 2376 N N . ILE A 1 305 ? -8.238 10.490 5.323 1.00 98.19 305 ILE A N 1
ATOM 2377 C CA . ILE A 1 305 ? -6.841 10.844 5.580 1.00 98.19 305 ILE A CA 1
ATOM 2378 C C . ILE A 1 305 ? -6.734 11.330 7.028 1.00 98.19 305 ILE A C 1
ATOM 2380 O O . ILE A 1 305 ? -7.319 12.365 7.361 1.00 98.19 305 ILE A O 1
ATOM 2384 N N . PRO A 1 306 ? -6.018 10.602 7.903 1.00 98.25 306 PRO A N 1
ATOM 2385 C CA . PRO A 1 306 ? -5.710 11.074 9.248 1.00 98.25 306 PRO A CA 1
ATOM 2386 C C . PRO A 1 306 ? -4.983 12.425 9.196 1.00 98.25 306 PRO A C 1
ATOM 2388 O O . PRO A 1 306 ? -4.094 12.624 8.375 1.00 98.25 306 PRO A O 1
ATOM 2391 N N . ALA A 1 307 ? -5.328 13.360 10.080 1.00 97.94 307 ALA A N 1
ATOM 2392 C CA . ALA A 1 307 ? -4.658 14.662 10.138 1.00 97.94 307 ALA A CA 1
ATOM 2393 C C . ALA A 1 307 ? -3.245 14.582 10.744 1.00 97.94 307 ALA A C 1
ATOM 2395 O O . ALA A 1 307 ? -2.473 15.531 10.635 1.00 97.94 307 ALA A O 1
ATOM 2396 N N . GLN A 1 308 ? -2.938 13.477 11.425 1.00 96.81 308 GLN A N 1
ATOM 2397 C CA . GLN A 1 308 ? -1.668 13.168 12.078 1.00 96.81 308 GLN A CA 1
ATOM 2398 C C . GLN A 1 308 ? -1.324 11.694 11.835 1.00 96.81 308 GLN A C 1
ATOM 2400 O O . GLN A 1 308 ? -2.234 10.922 11.511 1.00 96.81 308 GLN A O 1
ATOM 2405 N N . PRO A 1 309 ? -0.052 11.286 12.001 1.00 97.25 309 PRO A N 1
ATOM 2406 C CA . PRO A 1 309 ? 0.316 9.880 11.964 1.00 97.25 309 PRO A CA 1
ATOM 2407 C C . PRO A 1 309 ? -0.588 9.033 12.859 1.00 97.25 309 PRO A C 1
ATOM 2409 O O . PRO A 1 309 ? -0.910 9.426 13.984 1.00 97.25 309 PRO A O 1
ATOM 2412 N N . LEU A 1 310 ? -1.016 7.878 12.351 1.00 96.25 310 LEU A N 1
ATOM 2413 C CA . LEU A 1 310 ? -1.743 6.918 13.170 1.00 96.25 310 LEU A CA 1
ATOM 2414 C C . LEU A 1 310 ? -0.845 6.476 14.341 1.00 96.25 310 LEU A C 1
ATOM 2416 O O . LEU A 1 310 ? 0.345 6.255 14.122 1.00 96.25 310 LEU A O 1
ATOM 2420 N N . PRO A 1 311 ? -1.376 6.321 15.568 1.00 93.38 311 PRO A N 1
ATOM 2421 C CA . PRO A 1 311 ? -0.573 5.852 16.694 1.00 93.38 311 PRO A CA 1
ATOM 2422 C C . PRO A 1 311 ? 0.033 4.477 16.402 1.00 93.38 311 PRO A C 1
ATOM 2424 O O . PRO A 1 311 ? -0.663 3.618 15.863 1.00 93.38 311 PRO A O 1
ATOM 2427 N N . ALA A 1 312 ? 1.300 4.265 16.755 1.00 92.06 312 ALA A N 1
ATOM 2428 C CA . ALA A 1 312 ? 1.962 2.970 16.604 1.00 92.06 312 ALA A CA 1
ATOM 2429 C C . ALA A 1 312 ? 1.349 1.914 17.535 1.00 92.06 312 ALA A C 1
ATOM 2431 O O . ALA A 1 312 ? 0.882 2.241 18.628 1.00 92.06 312 ALA A O 1
ATOM 2432 N N . LEU A 1 313 ? 1.361 0.651 17.094 1.00 89.31 313 LEU A N 1
ATOM 2433 C CA . LEU A 1 313 ? 0.836 -0.505 17.837 1.00 89.31 313 LEU A CA 1
ATOM 2434 C C . LEU A 1 313 ? -0.592 -0.336 18.385 1.00 89.31 313 LEU A C 1
ATOM 2436 O O . LEU A 1 313 ? -0.948 -0.873 19.436 1.00 89.31 313 LEU A O 1
ATOM 2440 N N . ALA A 1 314 ? -1.430 0.414 17.678 1.00 91.94 314 ALA A N 1
ATOM 2441 C CA . ALA A 1 314 ? -2.790 0.713 18.085 1.00 91.94 314 ALA A CA 1
ATOM 2442 C C . ALA A 1 314 ? -3.799 -0.053 17.232 1.00 91.94 314 ALA A C 1
ATOM 2444 O O . ALA A 1 314 ? -3.627 -0.236 16.026 1.00 91.94 314 ALA A O 1
ATOM 2445 N N . THR A 1 315 ? -4.908 -0.454 17.854 1.00 96.88 315 THR A N 1
ATOM 2446 C CA . THR A 1 315 ? -6.080 -0.906 17.100 1.00 96.88 315 THR A CA 1
ATOM 2447 C C . THR A 1 315 ? -6.913 0.313 16.733 1.00 96.88 315 THR A C 1
ATOM 2449 O O . THR A 1 315 ? -7.422 1.018 17.607 1.00 96.88 315 THR A O 1
ATOM 2452 N N . ILE A 1 316 ? -7.038 0.565 15.436 1.00 98.12 316 ILE A N 1
ATOM 2453 C CA . ILE A 1 316 ? -7.799 1.670 14.868 1.00 98.12 316 ILE A CA 1
ATOM 2454 C C . ILE A 1 316 ? -9.158 1.144 14.432 1.00 98.12 316 ILE A C 1
ATOM 2456 O O . ILE A 1 316 ? -9.238 0.182 13.670 1.00 98.12 316 ILE A O 1
ATOM 2460 N N . GLU A 1 317 ? -10.226 1.782 14.894 1.00 98.44 317 GLU A N 1
ATOM 2461 C CA . GLU A 1 317 ? -11.582 1.537 14.427 1.00 98.44 317 GLU A CA 1
ATOM 2462 C C . GLU A 1 317 ? -12.016 2.628 13.451 1.00 98.44 317 GLU A C 1
ATOM 2464 O O . GLU A 1 317 ? -11.870 3.825 13.716 1.00 98.44 317 GLU A O 1
ATOM 2469 N N . VAL A 1 318 ? -12.585 2.188 12.332 1.00 98.69 318 VAL A N 1
ATOM 2470 C CA . VAL A 1 318 ? -13.140 3.040 11.286 1.00 98.69 318 VAL A CA 1
ATOM 2471 C C . VAL A 1 318 ? -14.638 2.793 11.202 1.00 98.69 318 VAL A C 1
ATOM 2473 O O . VAL A 1 318 ? -15.077 1.641 11.150 1.00 98.69 318 VAL A O 1
ATOM 2476 N N . MET A 1 319 ? -15.426 3.864 11.135 1.00 98.44 319 MET A N 1
ATOM 2477 C CA . MET A 1 319 ? -16.828 3.809 10.730 1.00 98.44 319 MET A CA 1
ATOM 2478 C C . MET A 1 319 ? -17.086 4.779 9.584 1.00 98.44 319 MET A C 1
ATOM 2480 O O . MET A 1 319 ? -16.604 5.909 9.595 1.00 98.44 319 MET A O 1
ATOM 2484 N N . VAL A 1 320 ? -17.858 4.328 8.597 1.00 98.62 320 VAL A N 1
ATOM 2485 C CA . VAL A 1 320 ? -18.299 5.141 7.462 1.00 98.62 320 VAL A CA 1
ATOM 2486 C C . VAL A 1 320 ? -19.779 4.891 7.209 1.00 98.62 320 VAL A C 1
ATOM 2488 O O . VAL A 1 320 ? -20.184 3.760 6.938 1.00 98.62 320 VAL A O 1
ATOM 2491 N N . GLY A 1 321 ? -20.578 5.950 7.279 1.00 98.56 321 GLY A N 1
ATOM 2492 C CA . GLY A 1 321 ? -21.991 5.970 6.921 1.00 98.56 321 GLY A CA 1
ATOM 2493 C C . GLY A 1 321 ? -22.220 6.785 5.652 1.00 98.56 321 GLY A C 1
ATOM 2494 O O . GLY A 1 321 ? -21.568 7.811 5.436 1.00 98.56 321 GLY A O 1
ATOM 2495 N N . GLY A 1 322 ? -23.143 6.334 4.809 1.00 98.25 322 GLY A N 1
ATOM 2496 C CA . GLY A 1 322 ? -23.406 6.992 3.537 1.00 98.25 322 GLY A CA 1
ATOM 2497 C C . GLY A 1 322 ? -24.405 6.253 2.661 1.00 98.25 322 GLY A C 1
ATOM 2498 O O . GLY A 1 322 ? -25.204 5.450 3.146 1.00 98.25 322 GLY A O 1
ATOM 2499 N N . SER A 1 323 ? -24.352 6.513 1.359 1.00 97.88 323 SER A N 1
ATOM 2500 C CA . SER A 1 323 ? -25.096 5.766 0.348 1.00 97.88 323 SER A CA 1
ATOM 2501 C C . SER A 1 323 ? -24.287 5.567 -0.933 1.00 97.88 323 SER A C 1
ATOM 2503 O O . SER A 1 323 ? -23.394 6.346 -1.259 1.00 97.88 323 SER A O 1
ATOM 2505 N N . TYR A 1 324 ? -24.580 4.493 -1.662 1.00 96.25 324 TYR A N 1
ATOM 2506 C CA . TYR A 1 324 ? -24.006 4.200 -2.975 1.00 96.25 324 TYR A CA 1
ATOM 2507 C C . TYR A 1 324 ? -25.120 3.685 -3.887 1.00 96.25 324 TYR A C 1
ATOM 2509 O O . TYR A 1 324 ? -25.884 2.809 -3.481 1.00 96.25 324 TYR A O 1
ATOM 2517 N N . ASP A 1 325 ? -25.267 4.278 -5.075 1.00 92.44 325 ASP A N 1
ATOM 2518 C CA . ASP A 1 325 ? -26.380 4.015 -6.003 1.00 92.44 325 ASP A CA 1
ATOM 2519 C C . ASP A 1 325 ? -27.762 4.023 -5.318 1.00 92.44 325 ASP A C 1
ATOM 2521 O O . ASP A 1 325 ? -28.601 3.139 -5.497 1.00 92.44 325 ASP A O 1
ATOM 2525 N N . GLY A 1 326 ? -27.979 5.027 -4.462 1.00 92.69 326 GLY A N 1
ATOM 2526 C CA . GLY A 1 326 ? -29.229 5.219 -3.720 1.00 92.69 326 GLY A CA 1
ATOM 2527 C C . GLY A 1 326 ? -29.454 4.241 -2.561 1.00 92.69 326 GLY A C 1
ATOM 2528 O O . GLY A 1 326 ? -30.441 4.381 -1.840 1.00 92.69 326 GLY A O 1
ATOM 2529 N N . ARG A 1 327 ? -28.554 3.276 -2.333 1.00 95.31 327 ARG A N 1
ATOM 2530 C CA . ARG A 1 327 ? -28.647 2.322 -1.220 1.00 95.31 327 ARG A CA 1
ATOM 2531 C C . ARG A 1 327 ? -27.847 2.828 -0.019 1.00 95.31 327 ARG A C 1
ATOM 2533 O O . ARG A 1 327 ? -26.645 3.057 -0.170 1.00 95.31 327 ARG A O 1
ATOM 2540 N N . PRO A 1 328 ? -28.465 3.011 1.161 1.00 97.94 328 PRO A N 1
ATOM 2541 C CA . PRO A 1 328 ? -27.742 3.423 2.357 1.00 97.94 328 PRO A CA 1
ATOM 2542 C C . PRO A 1 328 ? -26.811 2.307 2.844 1.00 97.94 328 PRO A C 1
ATOM 2544 O O . PRO A 1 328 ? -27.127 1.123 2.721 1.00 97.94 328 PRO A O 1
ATOM 2547 N N . PHE A 1 329 ? -25.681 2.685 3.433 1.00 97.75 329 PHE A N 1
ATOM 2548 C CA . PHE A 1 329 ? -24.743 1.765 4.064 1.00 97.75 329 PHE A CA 1
ATOM 2549 C C . PHE A 1 329 ? -24.201 2.327 5.380 1.00 97.75 329 PHE A C 1
ATOM 2551 O O . PHE A 1 329 ? -24.164 3.535 5.622 1.00 97.75 329 PHE A O 1
ATOM 2558 N N . THR A 1 330 ? -23.725 1.425 6.233 1.00 98.19 330 THR A N 1
ATOM 2559 C CA . THR A 1 330 ? -22.875 1.752 7.378 1.00 98.19 330 THR A CA 1
ATOM 2560 C C . THR A 1 330 ? -21.846 0.645 7.529 1.00 98.19 330 THR A C 1
ATOM 2562 O O . THR A 1 330 ? -22.197 -0.507 7.776 1.00 98.19 330 THR A O 1
ATOM 2565 N N . TYR A 1 331 ? -20.574 0.986 7.360 1.00 98.19 331 TYR A N 1
ATOM 2566 C CA . TYR A 1 331 ? -19.457 0.066 7.527 1.00 98.19 331 TYR A CA 1
ATOM 2567 C C . TYR A 1 331 ? -18.728 0.386 8.821 1.00 98.19 331 TYR A C 1
ATOM 2569 O O . TYR A 1 331 ? -18.455 1.550 9.093 1.00 98.19 331 TYR A O 1
ATOM 2577 N N . ARG A 1 332 ? -18.377 -0.647 9.590 1.00 98.00 332 ARG A N 1
ATOM 2578 C CA . ARG A 1 332 ? -17.468 -0.552 10.735 1.00 98.00 332 ARG A CA 1
ATOM 2579 C C . ARG A 1 332 ? -16.455 -1.687 10.652 1.00 98.00 332 ARG A C 1
ATOM 2581 O O . ARG A 1 332 ? -16.838 -2.824 10.378 1.00 98.00 332 ARG A O 1
ATOM 2588 N N . TRP A 1 333 ? -15.177 -1.380 10.824 1.00 97.94 333 TRP A N 1
ATOM 2589 C CA . TRP A 1 333 ? -14.116 -2.383 10.899 1.00 97.94 333 TRP A CA 1
ATOM 2590 C C . TRP A 1 333 ? -12.922 -1.844 11.677 1.00 97.94 333 TRP A C 1
ATOM 2592 O O . TRP A 1 333 ? -12.844 -0.651 11.970 1.00 97.94 333 TRP A O 1
ATOM 2602 N N . GLN A 1 334 ? -12.001 -2.742 12.013 1.00 98.12 334 GLN A N 1
ATOM 2603 C CA . GLN A 1 334 ? -10.785 -2.420 12.743 1.00 98.12 334 GLN A CA 1
ATOM 2604 C C . GLN A 1 334 ? -9.557 -2.917 11.984 1.00 98.12 334 GLN A C 1
ATOM 2606 O O . GLN A 1 334 ? -9.647 -3.895 11.240 1.00 98.12 334 GLN A O 1
ATOM 2611 N N . PHE A 1 335 ? -8.422 -2.260 12.186 1.00 97.38 335 PHE A N 1
ATOM 2612 C CA . PHE A 1 335 ? -7.099 -2.723 11.769 1.00 97.38 335 PHE A CA 1
ATOM 2613 C C . PHE A 1 335 ? -6.062 -2.329 12.825 1.00 97.38 335 PHE A C 1
ATOM 2615 O O . PHE A 1 335 ? -6.328 -1.487 13.680 1.00 97.38 335 PHE A O 1
ATOM 2622 N N . GLN A 1 336 ? -4.883 -2.937 12.777 1.00 95.81 336 GLN A N 1
ATOM 2623 C CA . GLN A 1 336 ? -3.790 -2.689 13.708 1.00 95.81 336 GLN A CA 1
ATOM 2624 C C . GLN A 1 336 ? -2.615 -2.029 12.999 1.00 95.81 336 GLN A C 1
ATOM 2626 O O . GLN A 1 336 ? -2.160 -2.494 11.945 1.00 95.81 336 GLN A O 1
ATOM 2631 N N . THR A 1 337 ? -2.122 -0.948 13.590 1.00 93.31 337 THR A N 1
ATOM 2632 C CA . THR A 1 337 ? -0.896 -0.294 13.146 1.00 93.31 337 THR A CA 1
ATOM 2633 C C . THR A 1 337 ? 0.333 -1.047 13.643 1.00 93.31 337 THR A C 1
ATOM 2635 O O . THR A 1 337 ? 0.315 -1.699 14.687 1.00 93.31 337 THR A O 1
ATOM 2638 N N . GLY A 1 338 ? 1.396 -1.002 12.848 1.00 87.31 338 GLY A N 1
ATOM 2639 C CA . GLY A 1 338 ? 2.721 -1.474 13.219 1.00 87.31 338 GLY A CA 1
ATOM 2640 C C . GLY A 1 338 ? 3.513 -0.412 13.976 1.00 87.31 338 GLY A C 1
ATOM 2641 O O . GLY A 1 338 ? 2.941 0.519 14.548 1.00 87.31 338 GLY A O 1
ATOM 2642 N N . TRP A 1 339 ? 4.830 -0.601 13.971 1.00 69.69 339 TRP A N 1
ATOM 2643 C CA . TRP A 1 339 ? 5.807 0.368 14.458 1.00 69.69 339 TRP A CA 1
ATOM 2644 C C . TRP A 1 339 ? 5.993 1.537 13.495 1.00 69.69 339 TRP A C 1
ATOM 2646 O O . TRP A 1 339 ? 5.833 1.321 12.268 1.00 69.69 339 TRP A O 1
#

pLDDT: mean 92.69, std 10.08, range [43.91, 98.88]

Sequence (339 aa):
VTQQVGCRYFAETQHLVCDAFLRYWQSHGLEFDGRPGFSEAESLALFGLPLTEPRIETNSSGDTVLTQWFERARFELHTQLGPDVVLLGLLGREVFGSPTDVAPTPVLPSNWLERLNRYRAAAGLAPVQEDATLSEQCWQHARYMAENNDLTHNQNPSLPYASQAGQRCAQNGNAWIGLGTTWQPVHAIDSWMESVGHRLWMLYPTLQVVGFGFYTTANGVQSAAALDVLSNFNEGVDYPGWPVRYPGANQQGVPATIYPITLHWRYFGNAPVVTATELRVVGGAMLPHTVSTDLPVGHKGIVIIPAQPLPALATIEVMVGGSYDGRPFTYRWQFQTGW

Nearest PDB structures (foldseek):
  5d7h-assembly1_A  TM=8.016E-01  e=3.085E-04  Mycobacterium tuberculosis CDC1551
  8aho-assembly1_A  TM=7.980E-01  e=7.530E-04  Mycobacterium tuberculosis
  4d53-assembly2_B  TM=6.836E-01  e=8.336E-05  Borreliella burgdorferi B31
  5grj-assembly1_A  TM=4.071E-01  e=6.521E-02  Homo sapiens
  5fuc-assembly2_C  TM=5.578E-01  e=7.042E-01  Homo sapiens

Radius of gyration: 28.23 Å; Cα contacts (8 Å, |Δi|>4): 725; chains: 1; bounding box: 63×33×90 Å

Solvent-accessible surface area (backbone atoms only — not comparable to full-atom values): 18497 Å² total; per-residue (Å²): 130,85,84,55,86,64,51,46,77,42,83,91,64,72,27,59,39,41,53,55,60,34,54,52,45,56,70,41,45,52,90,84,81,90,60,96,78,45,54,70,69,22,18,38,68,52,31,43,56,52,75,37,65,74,43,80,42,70,48,97,86,68,49,79,28,46,30,34,41,30,75,62,40,37,42,33,45,39,57,91,83,33,90,65,39,69,45,70,59,62,57,67,45,73,76,69,44,59,79,84,75,54,73,74,70,76,78,73,53,83,50,48,66,59,31,53,30,50,54,20,44,39,40,75,35,68,65,61,43,83,37,70,70,46,14,52,17,6,27,40,29,6,40,24,24,31,75,64,76,44,91,61,54,69,70,56,80,90,45,79,64,49,42,77,54,12,40,51,25,29,68,24,30,50,71,46,73,47,81,45,74,80,80,52,68,40,56,53,56,53,52,33,64,67,35,67,56,50,27,52,52,72,56,38,76,53,51,49,59,33,12,57,13,64,28,63,39,94,86,40,49,27,27,13,31,22,36,29,56,42,88,66,63,52,70,44,89,84,57,84,70,68,58,42,36,35,77,13,69,73,26,67,56,39,64,35,36,69,53,66,35,37,37,34,51,45,56,73,77,71,57,46,47,79,76,45,77,46,42,28,38,70,98,59,58,78,50,62,62,49,77,44,46,85,42,57,97,64,40,17,25,40,41,37,37,47,76,52,55,42,62,57,71,32,49,38,36,41,36,43,29,31,31,47,94,88,41,76,50,74,48,73,47,38,30,28,26,19,111

Mean predicted aligned error: 13.13 Å

Secondary structure (DSSP, 8-state):
----TTEEEETTTTEEEEHHHHHHHHT-----S--SS--HHHHHHHH-SB-S--EEEE-TTS-EEEEEEBSS-EEEE-TTT-TT-EEE--HHHHHH--GGGS----PPPSSHHHHHHHHHHHTTPPPPEE-HHHHHHHHHHHHHHHHHT---SS--TTSTT--HHHHHHHHHEEEEEEESS---HHHHHHHHHHSHHHHHHHT-TT--EEEEEEEE-TTSSEEEEEEE-STT----TT-TTPSEEESPTT---B-SSS--EEEE--SSSPPPEEEEEEEEETTSPBPPEEEES--GGG--EEEEEESSPPPTT-EEEEEEEEEETTEEEEEEEEEEB--

Organism: NCBI:txid152260

Foldseek 3Di:
DDPDPQWDADPVQREIDGDLRVVVLQQDFADDPPDPGDDNVRSCHQFNDWNDYWDFDQAPVRDTFTWTHHPHWIWTADCVVPNRDIDTHPVVCVVPNDPVPPPPQPDQDLDQQSNLQVQLVLLVAHGADEDPLQQVLFQLLFCQCFVVVHFALAGDPVDPSDDPSVNVLSVQWDKFKDFAQPDGQNVSVVVLCQAQVSVCLSNQRPQHYKHKHKDADPVRGMIMMIMGSGPPDDQCPPPPPAFRWPSHFAAEAAAQWQGKTWTFHGLDDDAWFWDDKWKAFVVGDTFDWDKDQDTPPSTHIMIITGPGGHDAQTKMKIWTWTGDPNHTDIDIGIYTHHD